Protein 4KRR (pdb70)

InterPro domains:
  IPR005817 Wnt [PF00110] (41-116)
  IPR005817 Wnt [PF00110] (145-308)
  IPR005817 Wnt [PR01349] (81-95)
  IPR005817 Wnt [PR01349] (100-113)
  IPR005817 Wnt [PR01349] (221-232)
  IPR005817 Wnt [PTHR12027] (24-308)
  IPR005817 Wnt [SM00097] (18-309)
  IPR043158 Wnt, C-terminal domain [G3DSA:3.30.2460.20] (243-309)

B-factor: mean 55.41, std 19.61, range [25.17, 142.29]

Solvent-accessible surface area: 10981 Å² total; per-residue (Å²): 135,58,44,46,146,81,5,33,42,102,0,50,148,70,0,35,76,8,0,64,116,27,3,100,214,95,194,14,77,0,54,56,81,45,2,83,99,33,41,84,158,63,73,86,100,33,1,18,65,10,18,3,0,1,44,4,0,5,12,0,0,7,0,20,18,1,2,99,15,13,14,100,57,102,13,66,88,30,28,81,190,125,23,41,19,73,8,60,113,4,22,85,60,20,96,172,97,63,46,64,43,38,2,3,20,10,15,10,56,125,0,1,7,18,5,0,86,128,1,74,92,135,106,48,55,22,129,48,150,74,30,61,110,84,120,29,106,124,67,83,63,33,36,20,10,38,75,4,106,38,0,4,94,44,0,31,89,17,29,78,91,13,69,87,29,177,85,38,42,24,121,122,136,33,133,58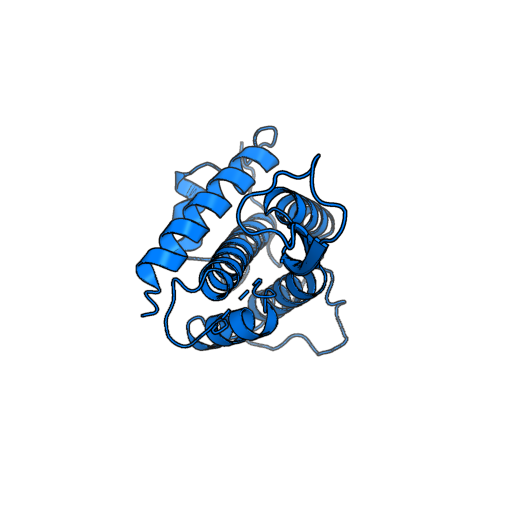,188,86,27,70,68,83,20,0,0,8,29,91,101,51,82,102,74,133

Organism: Drosophila melanogaster (NCBI:txid7227)

Secondary structure (DSSP, 8-state):
---HHHHHHHHHHHHHHHHHHHSTTSSS---HHHHHHHHHS---SS-BHHHHHHHHHHHHHHHHHHHHHHHTT-STTSS-------HHHHHHHHHHHS----HHHHHHHHHHHHHHHT-EEEEEEESSTT--TTT-S-EEEEEEEPPHHHHHHHHHHHHHTPEE-SS--SSSPPPTTTS-TT--EE-BPPP---

Sequence (194 aa):
PLSWEDITGKGLKQALDSCQQSFQWQRWNCPSQDFVQKNSKPEENSPNREDVYVAAISMAAIVHTLTKDCANGVIAGCGCTPCAHEPTKALEQYEKHFGSGSGAIGHNRRVVGALLQRSLEQECRCKQPGAVQGECQEEECVAVLKPFEAIAQDLLQMYDDAIQLEGASSNLKIMWQNIPLDSLVFMQDSPNYC

GO terms:
  GO:0005576 extracellular region (C, IDA)
  GO:0050830 defense response to Gram-positive bacterium (P, IGI)
  GO:0035567 non-canonical Wnt signaling pathway (P, IMP)
  GO:0050830 defense response to Gram-positive bacterium (P, IMP)
  GO:0045995 regulation of embryonic development (P, IMP)
  GO:0007370 ventral furrow formation (P, IMP)
  GO:0008354 germ cell migration (P, IMP)
  GO:0005109 frizzled binding (F, IPI)

Foldseek 3Di:
DDDLVVLLVQLLVVLQVLQLVLQVPPLPSSDVVVLVVCVVPNDLWFFALVSLLSVLSSLLSSLLSVQVCLCVVVDPPGHDVVTATDSVVSLVVVCVVDPCFAWLVNLSSLLSSVLQVVQKDKDWDAPDPDDDPVDHPDIDMHIHGDDSSVVSVLSSVLSVQAAEDEPTGRPHHDDPPPDDSNHRYGHDHDDDSD

Nearest PDB structures (foldseek):
  4krr-assembly1_A  TM=1.005E+00  e=4.995E-36  Drosophila melanogaster
  6ahy-assembly1_B  TM=7.885E-01  e=3.054E-09  Homo sapiens
  6ahy-assembly3_F  TM=7.338E-01  e=2.067E-09  Homo sapiens
  8tzr-assembly1_A  TM=6.911E-01  e=2.404E-08  Homo sapiens

Structure (mmCIF, N/CA/C/O backbone):
data_4KRR
#
_entry.id   4KRR
#
_cell.length_a   59.625
_cell.length_b   59.625
_cell.length_c   66.955
_cell.angle_alpha   90.000
_cell.angle_beta   90.000
_cell.angle_gamma   90.000
#
_symmetry.space_group_name_H-M   'P 41'
#
loop_
_entity.id
_entity.type
_entity.pdbx_description
1 polymer 'Wnt inhibitor of Dorsal protein'
2 non-polymer GLYCEROL
3 non-polymer 'SODIUM ION'
4 water water
#
loop_
_atom_site.group_PDB
_atom_site.id
_atom_site.type_symbol
_atom_site.label_atom_id
_atom_site.label_alt_id
_atom_site.label_comp_id
_atom_site.label_asym_id
_atom_site.label_entity_id
_atom_site.label_seq_id
_atom_site.pdbx_PDB_ins_code
_atom_site.Cartn_x
_atom_site.Cartn_y
_atom_site.Cartn_z
_atom_site.occupancy
_atom_site.B_iso_or_equiv
_atom_site.auth_seq_id
_atom_site.auth_comp_id
_atom_site.auth_asym_id
_atom_site.auth_atom_id
_atom_site.pdbx_PDB_model_num
ATOM 1 N N . PRO A 1 5 ? 28.182 -29.584 -3.399 1.00 86.87 33 PRO A N 1
ATOM 2 C CA . PRO A 1 5 ? 27.727 -29.378 -2.018 1.00 89.29 33 PRO A CA 1
ATOM 3 C C . PRO A 1 5 ? 26.654 -28.289 -1.932 1.00 93.93 33 PRO A C 1
ATOM 4 O O . PRO A 1 5 ? 26.831 -27.201 -2.483 1.00 104.99 33 PRO A O 1
ATOM 8 N N . LEU A 1 6 ? 25.548 -28.602 -1.262 1.00 81.17 34 LEU A N 1
ATOM 9 C CA . LEU A 1 6 ? 24.402 -27.706 -1.189 1.00 83.48 34 LEU A CA 1
ATOM 10 C C . LEU A 1 6 ? 24.715 -26.377 -0.505 1.00 86.68 34 LEU A C 1
ATOM 11 O O . LEU A 1 6 ? 25.170 -26.347 0.637 1.00 90.10 34 LEU A O 1
ATOM 16 N N . SER A 1 7 ? 24.462 -25.282 -1.217 1.00 77.82 35 SER A N 1
ATOM 17 C CA . SER A 1 7 ? 24.593 -23.941 -0.660 1.00 62.60 35 SER A CA 1
ATOM 18 C C . SER A 1 7 ? 23.244 -23.237 -0.696 1.00 71.90 35 SER A C 1
ATOM 19 O O . SER A 1 7 ? 22.736 -22.909 -1.768 1.00 81.29 35 SER A O 1
ATOM 22 N N . TRP A 1 8 ? 22.661 -23.007 0.476 1.00 62.84 36 TRP A N 1
ATOM 23 C CA . TRP A 1 8 ? 21.352 -22.370 0.552 1.00 59.79 36 TRP A CA 1
ATOM 24 C C . TRP A 1 8 ? 21.394 -20.908 0.121 1.00 63.63 36 TRP A C 1
ATOM 25 O O . TRP A 1 8 ? 20.377 -20.345 -0.281 1.00 74.97 36 TRP A O 1
ATOM 36 N N . GLU A 1 9 ? 22.573 -20.302 0.199 1.00 58.77 37 GLU A N 1
ATOM 37 C CA . GLU A 1 9 ? 22.752 -18.919 -0.228 1.00 69.72 37 GLU A CA 1
ATOM 38 C C . GLU A 1 9 ? 22.567 -18.780 -1.738 1.00 73.77 37 GLU A C 1
ATOM 39 O O . GLU A 1 9 ? 21.899 -17.861 -2.210 1.00 65.97 37 GLU A O 1
ATOM 45 N N . ASP A 1 10 ? 23.159 -19.702 -2.490 1.00 76.98 38 ASP A N 1
ATOM 46 C CA . ASP A 1 10 ? 23.070 -19.672 -3.945 1.00 80.12 38 ASP A CA 1
ATOM 47 C C . ASP A 1 10 ? 21.685 -20.088 -4.431 1.00 73.94 38 ASP A C 1
ATOM 48 O O . ASP A 1 10 ? 21.143 -19.498 -5.364 1.00 77.20 38 ASP A O 1
ATOM 53 N N . ILE A 1 11 ? 21.121 -21.109 -3.793 1.00 60.32 39 ILE A N 1
ATOM 54 C CA . ILE A 1 11 ? 19.799 -21.607 -4.156 1.00 59.99 39 ILE A CA 1
ATOM 55 C C . ILE A 1 11 ? 18.730 -20.537 -3.951 1.00 59.44 39 ILE A C 1
ATOM 56 O O . ILE A 1 11 ? 17.928 -20.266 -4.847 1.00 54.62 39 ILE A O 1
ATOM 61 N N . THR A 1 12 ? 18.734 -19.928 -2.769 1.00 51.91 40 THR A N 1
ATOM 62 C CA . THR A 1 12 ? 17.790 -18.865 -2.440 1.00 49.80 40 THR A CA 1
ATOM 63 C C . THR A 1 12 ? 17.969 -17.663 -3.361 1.00 50.95 40 THR A C 1
ATOM 64 O O . THR A 1 12 ? 16.994 -17.088 -3.842 1.00 46.42 40 THR A O 1
ATOM 68 N N . GLY A 1 13 ? 19.223 -17.293 -3.602 1.00 47.44 41 GLY A N 1
ATOM 69 C CA . GLY A 1 13 ? 19.542 -16.181 -4.480 1.00 55.11 41 GLY A CA 1
ATOM 70 C C . GLY A 1 13 ? 18.957 -16.333 -5.872 1.00 53.79 41 GLY A C 1
ATOM 71 O O . GLY A 1 13 ? 18.287 -15.430 -6.373 1.00 52.18 41 GLY A O 1
ATOM 72 N N . LYS A 1 14 ? 19.207 -17.485 -6.492 1.00 55.80 42 LYS A N 1
ATOM 73 C CA . LYS A 1 14 ? 18.693 -17.772 -7.828 1.00 59.98 42 LYS A CA 1
ATOM 74 C C . LYS A 1 14 ? 17.177 -17.906 -7.802 1.00 52.72 42 LYS A C 1
ATOM 75 O O . LYS A 1 14 ? 16.489 -17.448 -8.716 1.00 52.93 42 LYS A O 1
ATOM 81 N N . GLY A 1 15 ? 16.658 -18.533 -6.751 1.00 47.11 43 GLY A N 1
ATOM 82 C CA . GLY A 1 15 ? 15.223 -18.681 -6.594 1.00 50.11 43 GLY A CA 1
ATOM 83 C C . GLY A 1 15 ? 14.491 -17.353 -6.517 1.00 52.05 43 GLY A C 1
ATOM 84 O O . GLY A 1 15 ? 13.520 -17.133 -7.239 1.00 46.86 43 GLY A O 1
ATOM 85 N N . LEU A 1 16 ? 14.960 -16.465 -5.645 1.00 49.88 44 LEU A N 1
ATOM 86 C CA . LEU A 1 16 ? 14.321 -15.164 -5.460 1.00 45.04 44 LEU A CA 1
ATOM 87 C C . LEU A 1 16 ? 14.401 -14.285 -6.709 1.00 46.40 44 LEU A C 1
ATOM 88 O O . LEU A 1 16 ? 13.495 -13.496 -6.977 1.00 43.85 44 LEU A O 1
ATOM 93 N N . LYS A 1 17 ? 15.484 -14.417 -7.467 1.00 53.33 45 LYS A N 1
ATOM 94 C CA . LYS A 1 17 ? 15.615 -13.675 -8.717 1.00 59.10 45 LYS A CA 1
ATOM 95 C C . LYS A 1 17 ? 14.555 -14.138 -9.712 1.00 50.64 45 LYS A C 1
ATOM 96 O O . LYS A 1 17 ? 13.892 -13.322 -10.352 1.00 51.22 45 LYS A O 1
ATOM 102 N N . GLN A 1 18 ? 14.397 -15.453 -9.825 1.00 49.97 46 GLN A N 1
ATOM 103 C CA . GLN A 1 18 ? 13.388 -16.034 -10.701 1.00 50.11 46 GLN A CA 1
ATOM 104 C C . GLN A 1 18 ? 11.989 -15.659 -10.222 1.00 65.37 46 GLN A C 1
ATOM 105 O O . GLN A 1 18 ? 11.116 -15.318 -11.024 1.00 47.17 46 GLN A O 1
ATOM 111 N N . ALA A 1 19 ? 11.792 -15.716 -8.908 1.00 51.98 47 ALA A N 1
ATOM 112 C CA . ALA A 1 19 ? 10.503 -15.400 -8.306 1.00 40.74 47 ALA A CA 1
ATOM 113 C C . ALA A 1 19 ? 10.119 -13.947 -8.556 1.00 45.58 47 ALA A C 1
ATOM 114 O O . ALA A 1 19 ? 8.964 -13.647 -8.863 1.00 40.07 47 ALA A O 1
ATOM 116 N N . LEU A 1 20 ? 11.094 -13.051 -8.427 1.00 42.46 48 LEU A N 1
ATOM 117 C CA . LEU A 1 20 ? 10.872 -11.628 -8.671 1.00 50.48 48 LEU A CA 1
ATOM 118 C C . LEU A 1 20 ? 10.467 -11.350 -10.119 1.00 48.21 48 LEU A C 1
ATOM 119 O O . LEU A 1 20 ? 9.563 -10.554 -10.374 1.00 45.26 48 LEU A O 1
ATOM 124 N N . ASP A 1 21 ? 11.137 -12.002 -11.063 1.00 49.93 49 ASP A N 1
ATOM 125 C CA . ASP A 1 21 ? 10.828 -11.808 -12.477 1.00 51.90 49 ASP A CA 1
ATOM 126 C C . ASP A 1 21 ? 9.412 -12.264 -12.804 1.00 49.27 49 ASP A C 1
ATOM 127 O O . ASP A 1 21 ? 8.700 -11.605 -13.562 1.00 50.26 49 ASP A O 1
ATOM 132 N N . SER A 1 22 ? 9.007 -13.389 -12.222 1.00 47.01 50 SER A N 1
ATOM 133 C CA . SER A 1 22 ? 7.668 -13.919 -12.442 1.00 54.02 50 SER A CA 1
ATOM 134 C C . SER A 1 22 ? 6.623 -13.028 -11.781 1.00 48.46 50 SER A C 1
ATOM 135 O O . SER A 1 22 ? 5.541 -12.806 -12.328 1.00 45.66 50 SER A O 1
ATOM 138 N N . CYS A 1 23 ? 6.964 -12.517 -10.603 1.00 46.55 51 CYS A N 1
ATOM 139 C CA . CYS A 1 23 ? 6.082 -11.643 -9.842 1.00 45.19 51 CYS A CA 1
ATOM 140 C C . CYS A 1 23 ? 5.844 -10.321 -10.574 1.00 50.06 51 CYS A C 1
ATOM 141 O O . CYS A 1 23 ? 4.706 -9.869 -10.699 1.00 49.38 51 CYS A O 1
ATOM 144 N N . GLN A 1 24 ? 6.919 -9.709 -11.061 1.00 43.22 52 GLN A N 1
ATOM 145 C CA . GLN A 1 24 ? 6.818 -8.431 -11.760 1.00 45.46 52 GLN A CA 1
ATOM 146 C C . GLN A 1 24 ? 6.117 -8.579 -13.109 1.00 63.03 52 GLN A C 1
ATOM 147 O O . GLN A 1 24 ? 5.485 -7.644 -13.597 1.00 55.15 52 GLN A O 1
ATOM 153 N N . GLN A 1 25 ? 6.234 -9.758 -13.710 1.00 47.73 53 GLN A N 1
ATOM 154 C CA . GLN A 1 25 ? 5.594 -10.028 -14.991 1.00 50.01 53 GLN A CA 1
ATOM 155 C C . GLN A 1 25 ? 4.095 -10.279 -14.814 1.00 49.18 53 GLN A C 1
ATOM 156 O O . GLN A 1 25 ? 3.279 -9.807 -15.605 1.00 49.73 53 GLN A O 1
ATOM 162 N N . SER A 1 26 ? 3.735 -11.004 -13.759 1.00 53.04 54 SER A N 1
ATOM 163 C CA . SER A 1 26 ? 2.334 -11.329 -13.508 1.00 58.61 54 SER A CA 1
ATOM 164 C C . SER A 1 26 ? 1.534 -10.139 -12.980 1.00 59.90 54 SER A C 1
ATOM 165 O O . SER A 1 26 ? 0.308 -10.103 -13.102 1.00 50.86 54 SER A O 1
ATOM 168 N N . PHE A 1 27 ? 2.230 -9.168 -12.398 1.00 45.98 55 PHE A N 1
ATOM 169 C CA . PHE A 1 27 ? 1.561 -8.033 -11.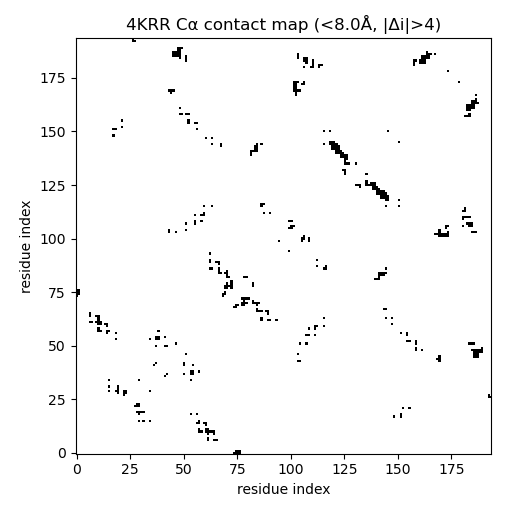770 1.00 47.46 55 PHE A CA 1
ATOM 170 C C . PHE A 1 27 ? 1.853 -6.703 -12.451 1.00 53.23 55 PHE A C 1
ATOM 171 O O . PHE A 1 27 ? 1.461 -5.652 -11.948 1.00 58.10 55 PHE A O 1
ATOM 179 N N . GLN A 1 28 ? 2.521 -6.752 -13.599 1.00 46.24 56 GLN A N 1
ATOM 180 C CA . GLN A 1 28 ? 2.949 -5.541 -14.299 1.00 54.54 56 GLN A CA 1
ATOM 181 C C . GLN A 1 28 ? 1.804 -4.577 -14.611 1.00 65.87 56 GLN A C 1
ATOM 182 O O . GLN A 1 28 ? 2.026 -3.379 -14.789 1.00 68.42 56 GLN A O 1
ATOM 188 N N . TRP A 1 29 ? 0.584 -5.101 -14.667 1.00 66.25 57 TRP A N 1
ATOM 189 C CA . TRP A 1 29 ? -0.582 -4.294 -15.009 1.00 80.63 57 TRP A CA 1
ATOM 190 C C . TRP A 1 29 ? -1.407 -3.889 -13.790 1.00 76.71 57 TRP A C 1
ATOM 191 O O . TRP A 1 29 ? -2.289 -3.036 -13.886 1.00 85.84 57 TRP A O 1
ATOM 202 N N . GLN A 1 30 ? -1.114 -4.501 -12.647 1.00 66.86 58 GLN A N 1
ATOM 203 C CA . GLN A 1 30 ? -1.905 -4.290 -11.437 1.00 68.92 58 GLN A CA 1
ATOM 204 C C . GLN A 1 30 ? -1.449 -3.067 -10.640 1.00 68.06 58 GLN A C 1
ATOM 205 O O . GLN A 1 30 ? -0.386 -2.505 -10.901 1.00 57.37 58 GLN A O 1
ATOM 211 N N . ARG A 1 31 ? -2.267 -2.662 -9.670 1.00 70.23 59 ARG A N 1
ATOM 212 C CA . ARG A 1 31 ? -1.964 -1.505 -8.827 1.00 72.33 59 ARG A CA 1
ATOM 213 C C . ARG A 1 31 ? -0.746 -1.780 -7.954 1.00 61.99 59 ARG A C 1
ATOM 214 O O . ARG A 1 31 ? 0.143 -0.936 -7.815 1.00 64.82 59 ARG A O 1
ATOM 222 N N . TRP A 1 32 ? -0.718 -2.963 -7.355 1.00 52.67 60 TRP A N 1
ATOM 223 C CA . TRP A 1 32 ? 0.501 -3.463 -6.752 1.00 53.56 60 TRP A CA 1
ATOM 224 C C . TRP A 1 32 ? 1.242 -4.220 -7.842 1.00 42.14 60 TRP A C 1
ATOM 225 O O . TRP A 1 32 ? 0.971 -5.395 -8.090 1.00 48.56 60 TRP A O 1
ATOM 236 N N . ASN A 1 33 ? 2.161 -3.532 -8.512 1.00 45.50 61 ASN A N 1
ATOM 237 C CA . ASN A 1 33 ? 2.875 -4.117 -9.639 1.00 46.28 61 ASN A CA 1
ATOM 238 C C . ASN A 1 33 ? 4.140 -4.857 -9.222 1.00 49.37 61 ASN A C 1
ATOM 239 O O . ASN A 1 33 ? 5.106 -4.925 -9.982 1.00 49.86 61 ASN A O 1
ATOM 244 N N . CYS A 1 34 ? 4.118 -5.412 -8.013 1.00 45.02 62 CYS A N 1
ATOM 245 C CA . CYS A 1 34 ? 5.263 -6.125 -7.452 1.00 40.02 62 CYS A CA 1
ATOM 246 C C . CYS A 1 34 ? 6.563 -5.320 -7.543 1.00 43.25 62 CYS A C 1
ATOM 247 O O . CYS A 1 34 ? 7.516 -5.755 -8.190 1.00 48.63 62 CYS A O 1
ATOM 250 N N . PRO A 1 35 ? 6.604 -4.134 -6.908 1.00 48.06 63 PRO A N 1
ATOM 251 C CA . PRO A 1 35 ? 7.848 -3.358 -6.957 1.00 43.45 63 PRO A CA 1
ATOM 252 C C . PRO A 1 35 ? 8.977 -4.108 -6.259 1.00 41.72 63 PRO A C 1
ATOM 253 O O . PRO A 1 35 ? 8.752 -4.706 -5.207 1.00 45.77 63 PRO A O 1
ATOM 257 N N . SER A 1 36 ? 10.168 -4.078 -6.850 1.00 46.16 64 SER A N 1
ATOM 258 C CA . SER A 1 36 ? 11.307 -4.844 -6.348 1.00 53.47 64 SER A CA 1
ATOM 259 C C . SER A 1 36 ? 11.613 -4.568 -4.876 1.00 52.59 64 SER A C 1
ATOM 260 O O . SER A 1 36 ? 11.966 -5.481 -4.130 1.00 53.68 64 SER A O 1
ATOM 263 N N . GLN A 1 37 ? 11.466 -3.313 -4.465 1.00 54.44 65 GLN A N 1
ATOM 264 C CA . GLN A 1 37 ? 11.733 -2.923 -3.085 1.00 51.40 65 GLN A CA 1
ATOM 265 C C . GLN A 1 37 ? 10.816 -3.662 -2.119 1.00 51.09 65 GLN A C 1
ATOM 266 O O . GLN A 1 37 ? 11.271 -4.219 -1.119 1.00 46.26 65 GLN A O 1
ATOM 268 N N . ASP A 1 38 ? 9.525 -3.677 -2.431 1.00 43.08 66 ASP A N 1
ATOM 269 C CA . ASP A 1 38 ? 8.543 -4.329 -1.574 1.00 45.23 66 ASP A CA 1
ATOM 270 C C . ASP A 1 38 ? 8.659 -5.849 -1.623 1.00 45.07 66 ASP A C 1
ATOM 271 O O . ASP A 1 38 ? 8.440 -6.526 -0.620 1.00 37.06 66 ASP A O 1
ATOM 276 N N . PHE A 1 39 ? 8.994 -6.383 -2.794 1.00 41.49 67 PHE A N 1
ATOM 277 C CA . PHE A 1 39 ? 9.133 -7.825 -2.962 1.00 32.83 67 PHE A CA 1
ATOM 278 C C . PHE A 1 39 ? 10.266 -8.359 -2.095 1.00 30.63 67 PHE A C 1
ATOM 279 O O . PHE A 1 39 ? 10.111 -9.362 -1.402 1.00 36.40 67 PHE A O 1
ATOM 287 N N . VAL A 1 40 ? 11.407 -7.680 -2.146 1.00 32.86 68 VAL A N 1
ATOM 288 C CA . VAL A 1 40 ? 12.574 -8.072 -1.365 1.00 42.22 68 VAL A CA 1
ATOM 289 C C . VAL A 1 40 ? 12.313 -7.935 0.134 1.00 37.99 68 VAL A C 1
ATOM 290 O O . VAL A 1 40 ? 12.675 -8.812 0.916 1.00 44.14 68 VAL A O 1
ATOM 294 N N . GLN A 1 41 ? 11.676 -6.836 0.525 1.00 37.63 69 GLN A N 1
ATOM 295 C CA . GLN A 1 41 ? 11.390 -6.574 1.933 1.00 39.31 69 GLN A CA 1
ATOM 296 C C . GLN A 1 41 ? 10.395 -7.584 2.504 1.00 36.98 69 GLN A C 1
ATOM 297 O O . GLN A 1 41 ? 10.505 -7.989 3.661 1.00 42.69 69 GLN A O 1
ATOM 303 N N . LYS A 1 42 ? 9.432 -7.994 1.683 1.00 33.43 70 LYS A N 1
ATOM 304 C CA . LYS A 1 42 ? 8.488 -9.039 2.069 1.00 30.11 70 LYS A CA 1
ATOM 305 C C . LYS A 1 42 ? 9.197 -10.373 2.289 1.00 45.03 70 LYS A C 1
ATOM 306 O O . LYS A 1 42 ? 8.753 -11.192 3.088 1.00 42.96 70 LYS A O 1
ATOM 312 N N . ASN A 1 43 ? 10.295 -10.594 1.575 1.00 43.19 71 ASN A N 1
ATOM 313 C CA . ASN A 1 43 ? 11.057 -11.828 1.735 1.00 43.06 71 ASN A CA 1
ATOM 314 C C . ASN A 1 43 ? 12.070 -11.757 2.874 1.00 36.51 71 ASN A C 1
ATOM 315 O O . ASN A 1 43 ? 12.413 -12.777 3.473 1.00 43.18 71 ASN A O 1
ATOM 320 N N . SER A 1 44 ? 12.541 -10.549 3.171 1.00 35.73 72 SER A N 1
ATOM 321 C CA . SER A 1 44 ? 13.510 -10.344 4.242 1.00 37.89 72 SER A CA 1
ATOM 322 C C . SER A 1 44 ? 12.836 -10.276 5.612 1.00 47.27 72 SER A C 1
ATOM 323 O O . SER A 1 44 ? 13.454 -10.583 6.630 1.00 49.85 72 SER A O 1
ATOM 326 N N . LYS A 1 45 ? 11.572 -9.863 5.630 1.00 32.97 73 LYS A N 1
ATOM 327 C CA . LYS A 1 45 ? 10.786 -9.818 6.860 1.00 33.35 73 LYS A CA 1
ATOM 328 C C . LYS A 1 45 ? 9.319 -10.097 6.548 1.00 34.99 73 LYS A C 1
ATOM 329 O O . LYS A 1 45 ? 8.497 -9.181 6.527 1.00 37.76 73 LYS A O 1
ATOM 335 N N . PRO A 1 46 ? 8.985 -11.371 6.295 1.00 35.02 74 PRO A N 1
ATOM 336 C CA . PRO A 1 46 ? 7.621 -11.734 5.896 1.00 33.14 74 PRO A CA 1
ATOM 337 C C . PRO A 1 46 ? 6.611 -11.546 7.018 1.00 40.12 74 PRO A C 1
ATOM 338 O O . PRO A 1 46 ? 6.930 -11.768 8.185 1.00 36.83 74 PRO A O 1
ATOM 342 N N . GLU A 1 47 ? 5.406 -11.121 6.658 1.00 41.40 75 GLU A N 1
ATOM 343 C CA . GLU A 1 47 ? 4.315 -11.020 7.615 1.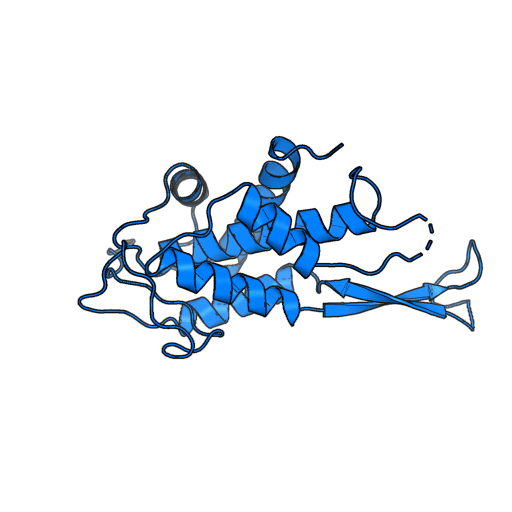00 44.69 75 GLU A CA 1
ATOM 344 C C . GLU A 1 47 ? 3.786 -12.419 7.895 1.00 55.76 75 GLU A C 1
ATOM 345 O O . GLU A 1 47 ? 3.311 -13.101 6.987 1.00 62.90 75 GLU A O 1
ATOM 351 N N . GLU A 1 48 ? 3.874 -12.849 9.149 1.00 58.19 76 GLU A N 1
ATOM 352 C CA . GLU A 1 48 ? 3.513 -14.218 9.496 1.00 64.07 76 GLU A CA 1
ATOM 353 C C . GLU A 1 48 ? 2.377 -14.298 10.511 1.00 55.95 76 GLU A C 1
ATOM 354 O O . GLU A 1 48 ? 1.853 -15.379 10.782 1.00 64.55 76 GLU A O 1
ATOM 360 N N . ASN A 1 49 ? 1.993 -13.155 11.065 1.00 45.12 77 ASN A N 1
ATOM 361 C CA . ASN A 1 49 ? 0.894 -13.121 12.023 1.00 54.93 77 ASN A CA 1
ATOM 362 C C . ASN A 1 49 ? -0.457 -12.970 11.332 1.00 58.91 77 ASN A C 1
ATOM 363 O O . ASN A 1 49 ? -1.381 -13.742 11.580 1.00 66.69 77 ASN A O 1
ATOM 368 N N . SER A 1 50 ? -0.565 -11.978 10.457 1.00 47.63 78 SER A N 1
ATOM 369 C CA . SER A 1 50 ? -1.806 -11.752 9.729 1.00 46.64 78 SER A CA 1
ATOM 370 C C . SER A 1 50 ? -1.522 -11.299 8.302 1.00 42.25 78 SER A C 1
ATOM 371 O O . SER A 1 50 ? -1.694 -10.127 7.974 1.00 38.54 78 SER A O 1
ATOM 374 N N . PRO A 1 51 ? -1.090 -12.234 7.443 1.00 38.88 79 PRO A N 1
ATOM 375 C CA . PRO A 1 51 ? -0.697 -11.887 6.075 1.00 28.15 79 PRO A CA 1
ATOM 376 C C . PRO A 1 51 ? -1.887 -11.516 5.202 1.00 31.36 79 PRO A C 1
ATOM 377 O O . PRO A 1 51 ? -2.960 -12.113 5.327 1.00 34.26 79 PRO A O 1
ATOM 381 N N . ASN A 1 52 ? -1.698 -10.525 4.336 1.00 37.91 80 ASN A N 1
ATOM 382 C CA . ASN A 1 52 ? -2.694 -10.210 3.323 1.00 41.25 80 ASN A CA 1
ATOM 383 C C . ASN A 1 52 ? -2.448 -11.032 2.060 1.00 32.69 80 ASN A C 1
ATOM 384 O O . ASN A 1 52 ? -1.478 -11.790 1.989 1.00 28.41 80 ASN A O 1
ATOM 389 N N . ARG A 1 53 ? -3.321 -10.872 1.070 1.00 31.33 81 ARG A N 1
ATOM 390 C CA . ARG A 1 53 ? -3.266 -11.679 -0.146 1.00 32.52 81 ARG A CA 1
ATOM 391 C C . ARG A 1 53 ? -1.933 -11.543 -0.885 1.00 28.97 81 ARG A C 1
ATOM 392 O O . ARG A 1 53 ? -1.428 -12.512 -1.452 1.00 34.92 81 ARG A O 1
ATOM 400 N N . GLU A 1 54 ? -1.357 -10.347 -0.869 1.00 26.23 82 GLU A N 1
ATOM 401 C CA . GLU A 1 54 ? -0.076 -10.127 -1.533 1.00 29.09 82 GLU A CA 1
ATOM 402 C C . GLU A 1 54 ? 1.088 -10.761 -0.773 1.00 35.39 82 GLU A C 1
ATOM 403 O O . GLU A 1 54 ? 2.040 -11.241 -1.390 1.00 34.29 82 GLU A O 1
ATOM 409 N N . ASP A 1 55 ? 1.013 -10.756 0.558 1.00 39.12 83 ASP A N 1
ATOM 410 C CA . ASP A 1 55 ? 2.009 -11.434 1.390 1.00 32.16 83 ASP A CA 1
ATOM 411 C C . ASP A 1 55 ? 2.032 -12.914 1.039 1.00 35.03 83 ASP A C 1
ATOM 412 O O . ASP A 1 55 ? 3.093 -13.527 0.910 1.00 37.89 83 ASP A O 1
ATOM 417 N N . VAL A 1 56 ? 0.838 -13.476 0.892 1.00 31.35 84 VAL A N 1
ATOM 418 C CA . VAL A 1 56 ? 0.662 -14.880 0.555 1.00 26.91 84 VAL A CA 1
ATOM 419 C C . VAL A 1 56 ? 1.258 -15.226 -0.810 1.00 32.45 84 VAL A C 1
ATOM 420 O O . VAL A 1 56 ? 1.947 -16.236 -0.950 1.00 35.96 84 VAL A O 1
ATOM 424 N N . TYR A 1 57 ? 1.005 -14.389 -1.811 1.00 37.23 85 TYR A N 1
ATOM 425 C CA . TYR A 1 57 ? 1.546 -14.643 -3.143 1.00 33.90 85 TYR A CA 1
ATOM 426 C C . TYR A 1 57 ? 3.072 -14.621 -3.151 1.00 39.29 85 TYR A C 1
ATOM 427 O O . TYR A 1 57 ? 3.708 -15.522 -3.695 1.00 38.71 85 TYR A O 1
ATOM 436 N N . VAL A 1 58 ? 3.647 -13.579 -2.558 1.00 32.36 86 VAL A N 1
ATOM 437 C CA . VAL A 1 58 ? 5.095 -13.398 -2.554 1.00 30.33 86 VAL A CA 1
ATOM 438 C C . VAL A 1 58 ? 5.814 -14.575 -1.903 1.00 40.29 86 VAL A C 1
ATOM 439 O O . VAL A 1 58 ? 6.796 -15.087 -2.442 1.00 33.04 86 VAL A O 1
ATOM 443 N N . ALA A 1 59 ? 5.309 -15.009 -0.753 1.00 29.74 87 ALA A N 1
ATOM 444 C CA . ALA A 1 59 ? 5.873 -16.160 -0.060 1.00 29.03 87 ALA A CA 1
ATOM 445 C C . ALA A 1 59 ? 5.702 -17.434 -0.886 1.00 28.37 87 ALA A C 1
ATOM 446 O O . ALA A 1 59 ? 6.602 -18.274 -0.937 1.00 32.79 87 ALA A O 1
ATOM 448 N N . ALA A 1 60 ? 4.543 -17.569 -1.526 1.00 28.66 88 ALA A N 1
ATOM 449 C CA . ALA A 1 60 ? 4.248 -18.733 -2.360 1.00 35.28 88 ALA A CA 1
ATOM 450 C C . ALA A 1 60 ? 5.152 -18.808 -3.586 1.00 36.79 88 ALA A C 1
ATOM 451 O O . ALA A 1 60 ? 5.753 -19.850 -3.855 1.00 36.58 88 ALA A O 1
ATOM 453 N N . ILE A 1 61 ? 5.248 -17.708 -4.329 1.00 35.09 89 ILE A N 1
ATOM 454 C CA . ILE A 1 61 ? 6.059 -17.689 -5.544 1.00 31.08 89 ILE A CA 1
ATOM 455 C C . ILE A 1 61 ? 7.548 -17.826 -5.215 1.00 34.26 89 ILE A C 1
ATOM 456 O O . ILE A 1 61 ? 8.315 -18.390 -5.996 1.00 39.47 89 ILE A O 1
ATOM 461 N N . SER A 1 62 ? 7.949 -17.331 -4.047 1.00 36.53 90 SER A N 1
ATOM 462 C CA . SER A 1 62 ? 9.343 -17.413 -3.625 1.00 34.51 90 SER A CA 1
ATOM 463 C C . SER A 1 62 ? 9.710 -18.837 -3.220 1.00 38.72 90 SER A C 1
ATOM 464 O O . SER A 1 62 ? 10.743 -19.359 -3.637 1.00 40.38 90 SER A O 1
ATOM 467 N N . MET A 1 63 ? 8.859 -19.458 -2.407 1.00 38.11 91 MET A N 1
ATOM 468 C CA . MET A 1 63 ? 9.039 -20.855 -2.032 1.00 36.75 91 MET A CA 1
ATOM 469 C C . MET A 1 63 ? 9.064 -21.760 -3.257 1.00 36.66 91 MET A C 1
ATOM 470 O O . MET A 1 63 ? 9.911 -22.645 -3.367 1.00 36.19 91 MET A O 1
ATOM 475 N N . ALA A 1 64 ? 8.127 -21.532 -4.172 1.00 31.00 92 ALA A N 1
ATOM 476 C CA . ALA A 1 64 ? 8.016 -22.345 -5.378 1.00 35.86 92 ALA A CA 1
ATOM 477 C C . ALA A 1 64 ? 9.265 -22.241 -6.248 1.00 32.05 92 ALA A C 1
ATOM 478 O O . ALA A 1 64 ? 9.727 -23.236 -6.806 1.00 35.67 92 ALA A O 1
ATOM 480 N N . ALA A 1 65 ? 9.809 -21.033 -6.355 1.00 37.43 93 ALA A N 1
ATOM 481 C CA . ALA A 1 65 ? 10.984 -20.798 -7.187 1.00 36.69 93 ALA A CA 1
ATOM 482 C C . ALA A 1 65 ? 12.231 -21.426 -6.581 1.00 38.61 93 ALA A C 1
ATOM 483 O O . ALA A 1 65 ? 13.104 -21.910 -7.299 1.00 42.61 93 ALA A O 1
ATOM 485 N N . ILE A 1 66 ? 12.310 -21.413 -5.256 1.00 42.35 94 ILE A N 1
ATOM 486 C CA . ILE A 1 66 ? 13.441 -22.002 -4.554 1.00 38.15 94 ILE A CA 1
ATOM 487 C C . ILE A 1 66 ? 13.426 -23.522 -4.692 1.00 39.70 94 ILE A C 1
ATOM 488 O O . ILE A 1 66 ? 14.460 -24.140 -4.952 1.00 43.63 94 ILE A O 1
ATOM 493 N N . VAL A 1 67 ? 12.247 -24.116 -4.527 1.00 38.15 95 VAL A N 1
ATOM 494 C CA . VAL A 1 67 ? 12.089 -25.563 -4.653 1.00 35.37 95 VAL A CA 1
ATOM 495 C C . VAL A 1 67 ? 12.294 -26.020 -6.099 1.00 36.67 95 VAL A C 1
ATOM 496 O O . VAL A 1 67 ? 12.916 -27.053 -6.353 1.00 40.06 95 VAL A O 1
ATOM 500 N N . HIS A 1 68 ? 11.777 -25.237 -7.042 1.00 35.90 96 HIS A N 1
ATOM 501 C CA . HIS A 1 68 ? 11.963 -25.516 -8.462 1.00 31.77 96 HIS A CA 1
ATOM 502 C C . HIS A 1 68 ? 13.447 -25.490 -8.812 1.00 41.98 96 HIS A C 1
ATOM 503 O O . HIS A 1 68 ? 13.936 -26.338 -9.559 1.00 48.27 96 HIS A O 1
ATOM 510 N N . THR A 1 69 ? 14.159 -24.512 -8.261 1.00 47.66 97 THR A N 1
ATOM 511 C CA . THR A 1 69 ? 15.592 -24.382 -8.494 1.00 50.52 97 THR A CA 1
ATOM 512 C C . THR A 1 69 ? 16.341 -25.562 -7.884 1.00 56.69 97 THR A C 1
ATOM 513 O O . THR A 1 69 ? 17.220 -26.146 -8.519 1.00 50.54 97 THR A O 1
ATOM 517 N N . LEU A 1 70 ? 15.977 -25.912 -6.653 1.00 50.90 98 LEU A N 1
ATOM 518 C CA . LEU A 1 70 ? 16.621 -27.005 -5.933 1.00 52.08 98 LEU A CA 1
ATOM 519 C C . LEU A 1 70 ? 16.363 -28.352 -6.601 1.00 48.07 98 LEU A C 1
ATOM 520 O O . LEU A 1 70 ? 17.268 -29.177 -6.726 1.00 49.33 98 LEU A O 1
ATOM 525 N N . THR A 1 71 ? 15.123 -28.569 -7.026 1.00 41.33 99 THR A N 1
ATOM 526 C CA . THR A 1 71 ? 14.753 -29.798 -7.717 1.00 43.24 99 THR A CA 1
ATOM 527 C C . THR A 1 71 ? 15.527 -29.945 -9.025 1.00 54.89 99 THR A C 1
ATOM 528 O O . THR A 1 71 ? 16.074 -31.011 -9.323 1.00 44.81 99 THR A O 1
ATOM 532 N N . LYS A 1 72 ? 15.572 -28.864 -9.797 1.00 50.89 100 LYS A N 1
ATOM 533 C CA . LYS A 1 72 ? 16.221 -28.877 -11.104 1.00 60.59 100 LYS A CA 1
ATOM 534 C C . LYS A 1 72 ? 17.729 -29.063 -10.985 1.00 55.46 100 LYS A C 1
ATOM 535 O O . LYS A 1 72 ? 18.319 -29.877 -11.695 1.00 59.89 100 LYS A O 1
ATOM 541 N N . ASP A 1 73 ? 18.348 -28.310 -10.082 1.00 57.24 101 ASP A N 1
ATOM 542 C CA . ASP A 1 73 ? 19.794 -28.377 -9.893 1.00 57.58 101 ASP A CA 1
ATOM 543 C C . ASP A 1 73 ? 20.250 -29.735 -9.368 1.00 62.17 101 ASP A C 1
ATOM 544 O O . ASP A 1 73 ? 21.336 -30.204 -9.711 1.00 69.71 101 ASP A O 1
ATOM 549 N N . CYS A 1 74 ? 19.422 -30.363 -8.539 1.00 62.76 102 CYS A N 1
ATOM 550 C CA . CYS A 1 74 ? 19.719 -31.700 -8.035 1.00 60.06 102 CYS A CA 1
ATOM 551 C C . CYS A 1 74 ? 19.746 -32.705 -9.177 1.00 65.41 102 CYS A C 1
ATOM 552 O O . CYS A 1 74 ? 20.651 -33.534 -9.267 1.00 66.75 102 CYS A O 1
ATOM 555 N N . ALA A 1 75 ? 18.747 -32.620 -10.049 1.00 62.80 103 ALA A N 1
ATOM 556 C CA . ALA A 1 75 ? 18.656 -33.510 -11.199 1.00 58.14 103 ALA A CA 1
ATOM 557 C C . ALA A 1 75 ? 19.811 -33.276 -12.167 1.00 57.21 103 ALA A C 1
ATOM 558 O O . ALA A 1 75 ? 20.295 -34.209 -12.805 1.00 62.45 103 ALA A O 1
ATOM 560 N N . ASN A 1 76 ? 20.255 -32.026 -12.265 1.00 60.96 104 ASN A N 1
ATOM 561 C CA . ASN A 1 76 ? 21.380 -31.681 -13.126 1.00 65.95 104 ASN A CA 1
ATOM 562 C C . ASN A 1 76 ? 22.718 -32.102 -12.523 1.00 74.99 104 ASN A C 1
ATOM 563 O O . ASN A 1 76 ? 23.764 -31.961 -13.154 1.00 81.16 104 ASN A O 1
ATOM 568 N N . GLY A 1 77 ? 22.674 -32.614 -11.297 1.00 77.88 105 GLY A N 1
ATOM 569 C CA . GLY A 1 77 ? 23.851 -33.159 -10.645 1.00 88.63 105 GLY A CA 1
ATOM 570 C C . GLY A 1 77 ? 24.872 -32.127 -10.204 1.00 92.17 105 GLY A C 1
ATOM 571 O O . GLY A 1 77 ? 26.052 -32.444 -10.047 1.00 97.49 105 GLY A O 1
ATOM 572 N N . VAL A 1 78 ? 24.425 -30.892 -9.997 1.00 82.12 106 VAL A N 1
ATOM 573 C CA . VAL A 1 78 ? 25.327 -29.820 -9.588 1.00 85.17 106 VAL A CA 1
ATOM 574 C C . VAL A 1 78 ? 25.372 -29.698 -8.063 1.00 88.01 106 VAL A C 1
ATOM 575 O O . VAL A 1 78 ? 26.212 -28.990 -7.506 1.00 96.94 106 VAL A O 1
ATOM 579 N N . ILE A 1 79 ? 24.468 -30.407 -7.393 1.00 83.93 107 ILE A N 1
ATOM 580 C CA . ILE A 1 79 ? 24.404 -30.389 -5.937 1.00 73.16 107 ILE A CA 1
ATOM 581 C C . ILE A 1 79 ? 24.686 -31.772 -5.358 1.00 82.81 107 ILE A C 1
ATOM 582 O O . ILE A 1 79 ? 24.038 -32.752 -5.725 1.00 82.01 107 ILE A O 1
ATOM 587 N N . ALA A 1 80 ? 25.657 -31.844 -4.453 1.00 87.47 108 ALA A N 1
ATOM 588 C CA . ALA A 1 80 ? 26.015 -33.106 -3.816 1.00 92.70 108 ALA A CA 1
ATOM 589 C C . ALA A 1 80 ? 24.964 -33.523 -2.790 1.00 90.79 108 ALA A C 1
ATOM 590 O O . ALA A 1 80 ? 24.382 -32.680 -2.106 1.00 83.99 108 ALA A O 1
ATOM 592 N N . GLY A 1 81 ? 24.724 -34.827 -2.692 1.00 91.77 109 GLY A N 1
ATOM 593 C CA . GLY A 1 81 ? 23.758 -35.357 -1.748 1.00 91.43 109 GLY A CA 1
ATOM 594 C C . GLY A 1 81 ? 22.427 -35.708 -2.386 1.00 83.47 109 GLY A C 1
ATOM 595 O O . GLY A 1 81 ? 21.666 -36.513 -1.849 1.00 78.40 109 GLY A O 1
ATOM 596 N N . CYS A 1 82 ? 22.144 -35.102 -3.534 1.00 78.47 110 CYS A N 1
ATOM 597 C CA . CYS A 1 82 ? 20.891 -35.349 -4.241 1.00 76.22 110 CYS A CA 1
ATOM 598 C C . CYS A 1 82 ? 21.128 -35.532 -5.735 1.00 78.11 110 CYS A C 1
ATOM 599 O O . CYS A 1 82 ? 22.175 -35.148 -6.258 1.00 78.02 110 CYS A O 1
ATOM 602 N N . GLY A 1 83 ? 20.152 -36.122 -6.418 1.00 80.85 111 GLY A N 1
ATOM 603 C CA . GLY A 1 83 ? 20.256 -36.351 -7.847 1.00 75.96 111 GLY A CA 1
ATOM 604 C C . GLY A 1 83 ? 20.505 -37.805 -8.202 1.00 83.67 111 GLY A C 1
ATOM 605 O O . GLY A 1 83 ? 20.194 -38.704 -7.421 1.00 87.39 111 GLY A O 1
ATOM 606 N N . CYS A 1 84 ? 21.070 -38.033 -9.383 1.00 83.01 112 CYS A N 1
ATOM 607 C CA . CYS A 1 84 ? 21.313 -39.387 -9.870 1.00 96.15 112 CYS A CA 1
ATOM 608 C C . CYS A 1 84 ? 22.803 -39.697 -9.953 1.00 105.66 112 CYS A C 1
ATOM 609 O O . CYS A 1 84 ? 23.599 -39.198 -9.159 1.00 111.08 112 CYS A O 1
ATOM 612 N N . THR A 1 85 ? 23.169 -40.531 -10.921 1.00 106.99 113 THR A N 1
ATOM 613 C CA . THR A 1 85 ? 24.567 -40.872 -11.159 1.00 106.63 113 THR A CA 1
ATOM 614 C C . THR A 1 85 ? 24.902 -40.797 -12.644 1.00 109.73 113 THR A C 1
ATOM 615 O O . THR A 1 85 ? 25.957 -40.294 -13.026 1.00 112.09 113 THR A O 1
ATOM 619 N N . PRO A 1 92 ? 20.253 -39.048 -18.067 1.00 77.23 120 PRO A N 1
ATOM 620 C CA . PRO A 1 92 ? 18.901 -38.516 -17.870 1.00 76.97 120 PRO A CA 1
ATOM 621 C C . PRO A 1 92 ? 18.407 -38.751 -16.447 1.00 68.48 120 PRO A C 1
ATOM 622 O O . PRO A 1 92 ? 18.167 -39.897 -16.067 1.00 70.81 120 PRO A O 1
ATOM 626 N N . CYS A 1 93 ? 18.258 -37.678 -15.675 1.00 66.67 121 CYS A N 1
ATOM 627 C CA . CYS A 1 93 ? 17.843 -37.792 -14.279 1.00 65.48 121 CYS A CA 1
ATOM 628 C C . CYS A 1 93 ? 16.478 -37.155 -14.030 1.00 63.05 121 CYS A C 1
ATOM 629 O O . CYS A 1 93 ? 16.283 -35.965 -14.275 1.00 60.27 121 CYS A O 1
ATOM 632 N N . ALA A 1 94 ? 15.539 -37.954 -13.532 1.00 58.58 122 ALA A N 1
ATOM 633 C CA . ALA A 1 94 ? 14.184 -37.479 -13.278 1.00 53.70 122 ALA A CA 1
ATOM 634 C C . ALA A 1 94 ? 14.131 -36.530 -12.087 1.00 63.79 122 ALA A C 1
ATOM 635 O O . ALA A 1 94 ? 14.819 -36.732 -11.085 1.00 57.77 122 ALA A O 1
ATOM 637 N N . HIS A 1 95 ? 13.309 -35.494 -12.202 1.00 52.49 123 HIS A N 1
ATOM 638 C CA . HIS A 1 95 ? 13.157 -34.530 -11.123 1.00 54.92 123 HIS A CA 1
ATOM 639 C C . HIS A 1 95 ? 12.465 -35.162 -9.924 1.00 56.42 123 HIS A C 1
ATOM 640 O O . HIS A 1 95 ? 11.592 -36.017 -10.078 1.00 51.03 123 HIS A O 1
ATOM 647 N N . GLU A 1 96 ? 12.872 -34.740 -8.730 1.00 55.81 124 GLU A N 1
ATOM 648 C CA . GLU A 1 96 ? 12.304 -35.249 -7.488 1.00 48.07 124 GLU A CA 1
ATOM 649 C C . GLU A 1 96 ? 11.880 -34.092 -6.587 1.00 50.06 124 GLU A C 1
ATOM 650 O O . GLU A 1 96 ? 12.570 -33.771 -5.618 1.00 52.58 124 GLU A O 1
ATOM 656 N N . PRO A 1 97 ? 10.737 -33.462 -6.907 1.00 54.23 125 PRO A N 1
ATOM 657 C CA . PRO A 1 97 ? 10.258 -32.291 -6.164 1.00 44.93 125 PRO A CA 1
ATOM 658 C C . PRO A 1 97 ? 9.938 -32.602 -4.704 1.00 47.79 125 PRO A C 1
ATOM 659 O O . PRO A 1 97 ? 10.113 -31.739 -3.846 1.00 38.98 125 PRO A O 1
ATOM 663 N N . THR A 1 98 ? 9.482 -33.818 -4.427 1.00 42.33 126 THR A N 1
ATOM 664 C CA . THR A 1 98 ? 9.159 -34.211 -3.060 1.00 46.04 126 THR A CA 1
ATOM 665 C C . THR A 1 98 ? 10.406 -34.220 -2.174 1.00 53.14 126 THR A C 1
ATOM 666 O O . THR A 1 98 ? 10.364 -33.769 -1.028 1.00 53.14 126 THR A O 1
ATOM 670 N N . LYS A 1 99 ? 11.512 -34.725 -2.714 1.00 45.38 127 LYS A N 1
ATOM 671 C CA . LYS A 1 99 ? 12.787 -34.708 -2.005 1.00 47.91 127 LYS A CA 1
ATOM 672 C C . LYS A 1 99 ? 13.198 -33.273 -1.688 1.00 56.64 127 LYS A C 1
ATOM 673 O O . LYS A 1 99 ? 13.660 -32.977 -0.584 1.00 49.28 127 LYS A O 1
ATOM 679 N N . ALA A 1 100 ? 13.018 -32.388 -2.665 1.00 40.12 128 ALA A N 1
ATOM 680 C CA . ALA A 1 100 ? 13.375 -30.982 -2.516 1.00 50.14 128 ALA A CA 1
ATOM 681 C C . ALA A 1 100 ? 12.476 -30.283 -1.503 1.00 50.48 128 ALA A C 1
ATOM 682 O O . ALA A 1 100 ? 12.936 -29.445 -0.728 1.00 49.67 128 ALA A O 1
ATOM 684 N N . LEU A 1 101 ? 11.193 -30.631 -1.515 1.00 43.49 129 LEU A N 1
ATOM 685 C CA . LEU A 1 101 ? 10.240 -30.086 -0.552 1.00 42.64 129 LEU A CA 1
ATOM 686 C C . LEU A 1 101 ? 10.597 -30.455 0.890 1.00 48.28 129 LEU A C 1
ATOM 687 O O . LEU A 1 101 ? 10.264 -29.730 1.827 1.00 49.37 129 LEU A O 1
ATOM 692 N N . GLU A 1 102 ? 11.272 -31.587 1.063 1.00 49.38 130 GLU A N 1
ATOM 693 C CA . GLU A 1 102 ? 11.665 -32.039 2.393 1.00 50.96 130 GLU A CA 1
ATOM 694 C C . GLU A 1 102 ? 12.892 -31.276 2.895 1.00 58.83 130 GLU A C 1
ATOM 695 O O . GLU A 1 102 ? 12.963 -30.898 4.068 1.00 59.47 130 GLU A O 1
ATOM 701 N N . GLN A 1 103 ? 13.857 -31.047 2.008 1.00 50.41 131 GLN A N 1
ATOM 702 C CA . GLN A 1 103 ? 15.019 -30.232 2.350 1.00 54.54 131 GLN A CA 1
ATOM 703 C C . GLN A 1 103 ? 14.602 -28.788 2.621 1.00 49.88 131 GLN A C 1
ATOM 704 O O . GLN A 1 103 ? 15.228 -28.087 3.418 1.00 50.37 131 GLN A O 1
ATOM 710 N N . TYR A 1 104 ? 13.537 -28.352 1.956 1.00 46.02 132 TYR A N 1
ATOM 711 C CA . TYR A 1 104 ? 13.002 -27.016 2.175 1.00 45.44 132 TYR A CA 1
ATOM 712 C C . TYR A 1 104 ? 12.377 -26.916 3.561 1.00 45.68 132 TYR A C 1
ATOM 713 O O . TYR A 1 104 ? 12.610 -25.949 4.285 1.00 52.34 132 TYR A O 1
ATOM 722 N N . GLU A 1 105 ? 11.580 -27.918 3.924 1.00 42.08 133 GLU A N 1
ATOM 723 C CA . GLU A 1 105 ? 10.891 -27.923 5.211 1.00 47.31 133 GLU A CA 1
ATOM 724 C C . GLU A 1 105 ? 11.877 -28.143 6.355 1.00 50.77 133 GLU A C 1
ATOM 725 O O . GLU A 1 105 ? 11.574 -27.860 7.512 1.00 66.09 133 GLU A O 1
ATOM 731 N N . LYS A 1 106 ? 13.058 -28.652 6.025 1.00 56.56 134 LYS A N 1
ATOM 732 C CA . LYS A 1 106 ? 14.113 -28.825 7.012 1.00 45.80 134 LYS A CA 1
ATOM 733 C C . LYS A 1 106 ? 14.800 -27.494 7.276 1.00 58.39 134 LYS A C 1
ATOM 734 O O . LYS A 1 106 ? 14.928 -27.067 8.423 1.00 62.15 134 LYS A O 1
ATOM 740 N N . HIS A 1 107 ? 15.246 -26.846 6.203 1.00 54.22 135 HIS A N 1
ATOM 741 C CA . HIS A 1 107 ? 15.956 -25.578 6.309 1.00 53.71 135 HIS A CA 1
ATOM 742 C C . HIS A 1 107 ? 15.027 -24.506 6.855 1.00 57.51 135 HIS A C 1
ATOM 743 O O . HIS A 1 107 ? 15.194 -24.038 7.981 1.00 69.95 135 HIS A O 1
ATOM 750 N N . PHE A 1 108 ? 14.045 -24.121 6.050 1.00 58.69 136 PHE A N 1
ATOM 751 C CA . PHE A 1 108 ? 13.017 -23.197 6.501 1.00 55.70 136 PHE A CA 1
ATOM 752 C C . PHE A 1 108 ? 12.027 -23.976 7.350 1.00 48.46 136 PHE A C 1
ATOM 753 O O . PHE A 1 108 ? 11.993 -25.202 7.296 1.00 65.58 136 PHE A O 1
ATOM 761 N N . GLY A 1 109 ? 11.226 -23.272 8.139 1.00 53.45 137 GLY A N 1
ATOM 762 C CA . GLY A 1 109 ? 10.328 -23.930 9.069 1.00 69.97 137 GLY A CA 1
ATOM 763 C C . GLY A 1 109 ? 9.179 -24.650 8.393 1.00 71.53 137 GLY A C 1
ATOM 764 O O . GLY A 1 109 ? 9.007 -24.572 7.178 1.00 64.51 137 GLY A O 1
ATOM 765 N N . SER A 1 110 ? 8.387 -25.358 9.188 1.00 77.25 138 SER A N 1
ATOM 766 C CA . SER A 1 110 ? 7.184 -25.999 8.681 1.00 62.93 138 SER A CA 1
ATOM 767 C C . SER A 1 110 ? 6.032 -24.998 8.681 1.00 59.11 138 SER A C 1
ATOM 768 O O . SER A 1 110 ? 5.135 -25.065 7.843 1.00 53.50 138 SER A O 1
ATOM 771 N N . GLY A 1 111 ? 6.069 -24.064 9.626 1.00 57.80 139 GLY A N 1
ATOM 772 C CA . GLY A 1 111 ? 5.071 -23.013 9.700 1.00 47.25 139 GLY A CA 1
AT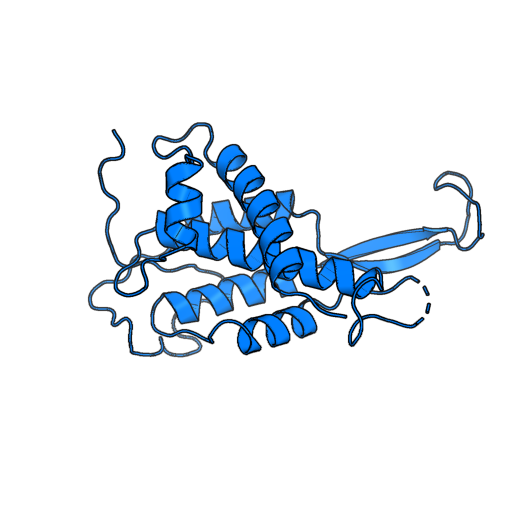OM 773 C C . GLY A 1 111 ? 3.796 -23.435 10.404 1.00 47.70 139 GLY A C 1
ATOM 774 O O . GLY A 1 111 ? 3.592 -24.611 10.705 1.00 44.13 139 GLY A O 1
ATOM 775 N N . SER A 1 112 ? 2.935 -22.461 10.672 1.00 40.85 140 SER A N 1
ATOM 776 C CA . SER A 1 112 ? 1.645 -22.720 11.294 1.00 41.56 140 SER A CA 1
ATOM 777 C C . SER A 1 112 ? 0.651 -21.678 10.798 1.00 44.87 140 SER A C 1
ATOM 778 O O . SER A 1 112 ? 1.018 -20.780 10.039 1.00 39.03 140 SER A O 1
ATOM 781 N N . GLY A 1 113 ? -0.603 -21.798 11.219 1.00 39.31 141 GLY A N 1
ATOM 782 C CA . GLY A 1 113 ? -1.637 -20.881 10.775 1.00 38.39 141 GLY A CA 1
ATOM 783 C C . GLY A 1 113 ? -1.774 -20.862 9.262 1.00 36.03 141 GLY A C 1
ATOM 784 O O . GLY A 1 113 ? -1.742 -21.908 8.613 1.00 37.40 141 GLY A O 1
ATOM 785 N N . ALA A 1 114 ? -1.915 -19.666 8.702 1.00 37.66 142 ALA A N 1
ATOM 786 C CA . ALA A 1 114 ? -2.064 -19.500 7.261 1.00 39.90 142 ALA A CA 1
ATOM 787 C C . ALA A 1 114 ? -0.774 -19.863 6.535 1.00 36.74 142 ALA A C 1
ATOM 788 O O . ALA A 1 114 ? -0.802 -20.472 5.466 1.00 42.64 142 ALA A O 1
ATOM 790 N N . ILE A 1 115 ? 0.353 -19.481 7.129 1.00 43.82 143 ILE A N 1
ATOM 791 C CA . ILE A 1 115 ? 1.668 -19.766 6.566 1.00 42.12 143 ILE A CA 1
ATOM 792 C C . ILE A 1 115 ? 1.884 -21.262 6.355 1.00 39.53 143 ILE A C 1
ATOM 793 O O . ILE A 1 115 ? 2.275 -21.691 5.270 1.00 42.43 143 ILE A O 1
ATOM 798 N N . GLY A 1 116 ? 1.621 -22.048 7.394 1.00 39.14 144 GLY A N 1
ATOM 799 C CA . GLY A 1 116 ? 1.793 -23.487 7.327 1.00 36.42 144 GLY A CA 1
ATOM 800 C C . GLY A 1 116 ? 0.934 -24.126 6.253 1.00 41.44 144 GLY A C 1
ATOM 801 O O . GLY A 1 116 ? 1.396 -24.988 5.505 1.00 37.47 144 GLY A O 1
ATOM 802 N N . HIS A 1 117 ? -0.321 -23.696 6.172 1.00 36.29 145 HIS A N 1
ATOM 803 C CA . HIS A 1 117 ? -1.247 -24.243 5.191 1.00 42.43 145 HIS A CA 1
ATOM 804 C C . HIS A 1 117 ? -0.794 -23.928 3.774 1.00 31.22 145 HIS A C 1
ATOM 805 O O . HIS A 1 117 ? -0.847 -24.785 2.892 1.00 34.17 145 HIS A O 1
ATOM 812 N N . ASN A 1 118 ? -0.349 -22.694 3.563 1.00 27.71 146 ASN A N 1
ATOM 813 C CA . ASN A 1 118 ? 0.047 -22.247 2.233 1.00 37.47 146 ASN A CA 1
ATOM 814 C C . ASN A 1 118 ? 1.297 -22.953 1.725 1.00 39.88 146 ASN A C 1
ATOM 815 O O . ASN A 1 118 ? 1.436 -23.194 0.530 1.00 32.80 146 ASN A O 1
ATOM 820 N N . ARG A 1 119 ? 2.207 -23.289 2.633 1.00 35.01 147 ARG A N 1
ATOM 821 C CA . ARG A 1 119 ? 3.393 -24.036 2.239 1.00 46.33 147 ARG A CA 1
ATOM 822 C C . ARG A 1 119 ? 3.007 -25.436 1.770 1.00 42.92 147 ARG A C 1
ATOM 823 O O . ARG A 1 119 ? 3.594 -25.968 0.827 1.00 38.46 147 ARG A O 1
ATOM 831 N N . ARG A 1 120 ? 2.006 -26.022 2.423 1.00 36.98 148 ARG A N 1
ATOM 832 C CA . ARG A 1 120 ? 1.453 -27.298 1.979 1.00 35.81 148 ARG A CA 1
ATOM 833 C C . ARG A 1 120 ? 0.787 -27.163 0.610 1.00 38.47 148 ARG A C 1
ATOM 834 O O . ARG A 1 120 ? 0.880 -28.064 -0.222 1.00 35.69 148 ARG A O 1
ATOM 842 N N . VAL A 1 121 ? 0.118 -26.035 0.384 1.00 38.90 149 VAL A N 1
ATOM 843 C CA . VAL A 1 121 ? -0.540 -25.779 -0.895 1.00 38.96 149 VAL A CA 1
ATOM 844 C C . VAL A 1 121 ? 0.486 -25.705 -2.022 1.00 28.69 149 VAL A C 1
ATOM 845 O O . VAL A 1 121 ? 0.324 -26.335 -3.064 1.00 33.81 149 VAL A O 1
ATOM 849 N N . VAL A 1 122 ? 1.541 -24.928 -1.798 1.00 28.20 150 VAL A N 1
ATOM 850 C CA . VAL A 1 122 ? 2.630 -24.808 -2.758 1.00 42.68 150 VAL A CA 1
ATOM 851 C C . VAL A 1 122 ? 3.319 -26.155 -2.974 1.00 39.51 150 VAL A C 1
ATOM 852 O O . VAL A 1 122 ? 3.689 -26.503 -4.096 1.00 39.32 150 VAL A O 1
ATOM 856 N N . GLY A 1 123 ? 3.480 -26.912 -1.894 1.00 41.06 151 GLY A N 1
ATOM 857 C CA . GLY A 1 123 ? 4.089 -28.226 -1.967 1.00 34.38 151 GLY A CA 1
ATOM 858 C C . GLY A 1 123 ? 3.322 -29.172 -2.873 1.00 41.71 151 GLY A C 1
ATOM 859 O O . GLY A 1 123 ? 3.906 -29.833 -3.730 1.00 34.79 151 GLY A O 1
ATOM 860 N N . ALA A 1 124 ? 2.007 -29.225 -2.682 1.00 41.56 152 ALA A N 1
ATOM 861 C CA . ALA A 1 124 ? 1.137 -30.090 -3.473 1.00 44.82 152 ALA A CA 1
ATOM 862 C C . ALA A 1 124 ? 1.116 -29.687 -4.946 1.00 42.47 152 ALA A C 1
ATOM 863 O O . ALA A 1 124 ? 1.038 -30.539 -5.830 1.00 41.30 152 ALA A O 1
ATOM 865 N N . LEU A 1 125 ? 1.181 -28.384 -5.199 1.00 39.50 153 LEU A N 1
ATOM 866 C CA . LEU A 1 125 ? 1.185 -27.865 -6.560 1.00 39.10 153 LEU A CA 1
ATOM 867 C C . LEU A 1 125 ? 2.415 -28.340 -7.320 1.00 35.49 153 LEU A C 1
ATOM 868 O O . LEU A 1 125 ? 2.312 -28.829 -8.442 1.00 41.18 153 LEU A O 1
ATOM 873 N N . LEU A 1 126 ? 3.578 -28.193 -6.696 1.00 30.36 154 LEU A N 1
ATOM 874 C CA . LEU A 1 126 ? 4.837 -28.616 -7.299 1.00 39.15 154 LEU A CA 1
ATOM 875 C C . LEU A 1 126 ? 4.875 -30.120 -7.538 1.00 44.81 154 LEU A C 1
ATOM 876 O O . LEU A 1 126 ? 5.562 -30.593 -8.442 1.00 47.67 154 LEU A O 1
ATOM 881 N N . GLN A 1 127 ? 4.135 -30.868 -6.726 1.00 41.20 155 GLN A N 1
ATOM 882 C CA . GLN A 1 127 ? 4.068 -32.315 -6.881 1.00 34.98 155 GLN A CA 1
ATOM 883 C C . GLN A 1 127 ? 3.216 -32.705 -8.082 1.00 41.77 155 GLN A C 1
ATOM 884 O O . GLN A 1 127 ? 3.434 -33.750 -8.692 1.00 57.67 155 GLN A O 1
ATOM 890 N N . ARG A 1 128 ? 2.247 -31.863 -8.424 1.00 43.53 156 ARG A N 1
ATOM 891 C CA . ARG A 1 128 ? 1.411 -32.117 -9.591 1.00 50.02 156 ARG A CA 1
ATOM 892 C C . ARG A 1 128 ? 1.808 -31.221 -10.763 1.00 44.27 156 ARG A C 1
ATOM 893 O O . ARG A 1 128 ? 1.041 -31.045 -11.710 1.00 40.92 156 ARG A O 1
ATOM 901 N N . SER A 1 129 ? 3.013 -30.663 -10.694 1.00 34.87 157 SER A N 1
ATOM 902 C CA . SER A 1 129 ? 3.528 -29.808 -11.760 1.00 42.66 157 SER A CA 1
ATOM 903 C C . SER A 1 129 ? 4.598 -30.525 -12.577 1.00 46.88 157 SER A C 1
ATOM 904 O O . SER A 1 129 ? 5.474 -29.892 -13.169 1.00 42.44 157 SER A O 1
ATOM 907 N N . LEU A 1 130 ? 4.526 -31.850 -12.605 1.00 43.65 158 LEU A N 1
ATOM 908 C CA . LEU A 1 130 ? 5.492 -32.642 -13.353 1.00 38.67 158 LEU A CA 1
ATOM 909 C C . LEU A 1 130 ? 5.071 -32.846 -14.803 1.00 35.67 158 LEU A C 1
ATOM 910 O O . LEU A 1 130 ? 3.926 -33.193 -15.089 1.00 42.25 158 LEU A O 1
ATOM 915 N N . GLU A 1 131 ? 6.012 -32.618 -15.711 1.00 42.59 159 GLU A N 1
ATOM 916 C CA . GLU A 1 131 ? 5.857 -33.013 -17.102 1.00 43.31 159 GLU A CA 1
ATOM 917 C C . GLU A 1 131 ? 6.955 -34.016 -17.414 1.00 47.32 159 GLU A C 1
ATOM 918 O O . GLU A 1 131 ? 7.608 -34.523 -16.504 1.00 52.53 159 GLU A O 1
ATOM 924 N N . GLN A 1 132 ? 7.160 -34.313 -18.691 1.00 46.28 160 GLN A N 1
ATOM 925 C CA . GLN A 1 132 ? 8.275 -35.171 -19.073 1.00 43.90 160 GLN A CA 1
ATOM 926 C C . GLN A 1 132 ? 9.062 -34.598 -20.243 1.00 52.11 160 GLN A C 1
ATOM 927 O O . GLN A 1 132 ? 8.506 -33.931 -21.120 1.00 48.85 160 GLN A O 1
ATOM 933 N N . GLU A 1 133 ? 10.364 -34.861 -20.239 1.00 47.64 161 GLU A N 1
ATOM 934 C CA . GLU A 1 133 ? 11.250 -34.390 -21.293 1.00 49.31 161 GLU A CA 1
ATOM 935 C C . GLU A 1 133 ? 11.980 -35.561 -21.934 1.00 49.13 161 GLU A C 1
ATOM 936 O O . GLU A 1 133 ? 12.473 -36.453 -21.244 1.00 47.73 161 GLU A O 1
ATOM 942 N N . CYS A 1 134 ? 12.051 -35.551 -23.259 1.00 42.08 162 CYS A N 1
ATOM 943 C CA . CYS A 1 134 ? 12.671 -36.645 -23.991 1.00 55.52 162 CYS A CA 1
ATOM 944 C C . CYS A 1 134 ? 13.905 -36.182 -24.759 1.00 50.35 162 CYS A C 1
ATOM 945 O O . CYS A 1 134 ? 13.909 -35.108 -25.362 1.00 56.10 162 CYS A O 1
ATOM 948 N N . ARG A 1 135 ? 14.953 -37.001 -24.724 1.00 48.45 163 ARG A N 1
ATOM 949 C CA . ARG A 1 135 ? 16.189 -36.716 -25.444 1.00 53.76 163 ARG A CA 1
ATOM 950 C C . ARG A 1 135 ? 16.601 -37.924 -26.277 1.00 57.00 163 ARG A C 1
ATOM 951 O O . ARG A 1 135 ? 16.271 -39.059 -25.936 1.00 58.73 163 ARG A O 1
ATOM 953 N N . CYS A 1 136 ? 17.321 -37.677 -27.367 1.00 51.00 164 CYS A N 1
ATOM 954 C CA . CYS A 1 136 ? 17.758 -38.748 -28.260 1.00 64.61 164 CYS A CA 1
ATOM 955 C C . CYS A 1 136 ? 18.690 -39.736 -27.563 1.00 70.37 164 CYS A C 1
ATOM 956 O O . CYS A 1 136 ? 19.506 -39.350 -26.725 1.00 62.46 164 CYS A O 1
ATOM 959 N N . LYS A 1 137 ? 18.557 -41.012 -27.913 1.00 72.83 165 LYS A N 1
ATOM 960 C CA . LYS A 1 137 ? 19.422 -42.057 -27.374 1.00 86.44 165 LYS A CA 1
ATOM 961 C C . LYS A 1 137 ? 20.853 -41.895 -27.879 1.00 95.54 165 LYS A C 1
ATOM 962 O O . LYS A 1 137 ? 21.810 -42.125 -27.139 1.00 104.28 165 LYS A O 1
ATOM 968 N N . GLN A 1 138 ? 20.990 -41.501 -29.142 1.00 92.38 166 GLN A N 1
ATOM 969 C CA . GLN A 1 138 ? 22.301 -41.246 -29.732 1.00 98.22 166 GLN A CA 1
ATOM 970 C C . GLN A 1 138 ? 22.994 -40.101 -28.997 1.00 107.00 166 GLN A C 1
ATOM 971 O O . GLN A 1 138 ? 22.343 -39.137 -28.595 1.00 112.92 166 GLN A O 1
ATOM 973 N N . PRO A 1 139 ? 24.321 -40.207 -28.816 1.00 110.65 167 PRO A N 1
ATOM 974 C CA . PRO A 1 139 ? 25.081 -39.238 -28.016 1.00 113.51 167 PRO A CA 1
ATOM 975 C C . PRO A 1 139 ? 25.048 -37.817 -28.579 1.00 116.31 167 PRO A C 1
ATOM 976 O O . PRO A 1 139 ? 25.007 -36.860 -27.806 1.00 111.18 167 PRO A O 1
ATOM 980 N N . GLY A 1 140 ? 25.065 -37.685 -29.901 1.00 121.56 168 GLY A N 1
ATOM 981 C CA . GLY A 1 140 ? 25.086 -36.377 -30.529 1.00 120.58 168 GLY A CA 1
ATOM 982 C C . GLY A 1 140 ? 24.043 -36.207 -31.616 1.00 117.08 168 GLY A C 1
ATOM 983 O O . GLY A 1 140 ? 24.367 -35.852 -32.749 1.00 119.85 168 GLY A O 1
ATOM 984 N N . ALA A 1 141 ? 22.784 -36.456 -31.269 1.00 109.28 169 ALA A N 1
ATOM 985 C CA . ALA A 1 141 ? 21.691 -36.322 -32.224 1.00 101.42 169 ALA A CA 1
ATOM 986 C C . ALA A 1 141 ? 20.708 -35.237 -31.800 1.00 97.71 169 ALA A C 1
ATOM 987 O O . ALA A 1 141 ? 20.445 -35.054 -30.611 1.00 98.00 169 ALA A O 1
ATOM 989 N N . VAL A 1 142 ? 20.172 -34.518 -32.781 1.00 101.12 170 VAL A N 1
ATOM 990 C CA . VAL A 1 142 ? 19.161 -33.499 -32.525 1.00 98.94 170 VAL A CA 1
ATOM 991 C C . VAL A 1 142 ? 17.769 -34.112 -32.617 1.00 95.63 170 VAL A C 1
ATOM 992 O O . VAL A 1 142 ? 17.617 -35.256 -33.040 1.00 93.37 170 VAL A O 1
ATOM 994 N N . GLN A 1 143 ? 16.759 -33.343 -32.223 1.00 90.64 171 GLN A N 1
ATOM 995 C CA . GLN A 1 143 ? 15.385 -33.837 -32.165 1.00 82.59 171 GLN A CA 1
ATOM 996 C C . GLN A 1 143 ? 14.825 -34.311 -33.505 1.00 77.83 171 GLN A C 1
ATOM 997 O O . GLN A 1 143 ? 13.998 -35.223 -33.549 1.00 70.73 171 GLN A O 1
ATOM 1003 N N . GLY A 1 144 ? 15.274 -33.697 -34.595 1.00 79.96 172 GLY A N 1
ATOM 1004 C CA . GLY A 1 144 ? 14.806 -34.078 -35.916 1.00 75.21 172 GLY A CA 1
ATOM 1005 C C . GLY A 1 144 ? 15.527 -35.288 -36.484 1.00 84.57 172 GLY A C 1
ATOM 1006 O O . GLY A 1 144 ? 15.255 -35.712 -37.609 1.00 95.16 172 GLY A O 1
ATOM 1007 N N . GLU A 1 145 ? 16.441 -35.853 -35.702 1.00 88.07 173 GLU A N 1
ATOM 1008 C CA . GLU A 1 145 ? 17.270 -36.960 -36.169 1.00 104.04 173 GLU A CA 1
ATOM 1009 C C . GLU A 1 145 ? 16.836 -38.315 -35.616 1.00 103.11 173 GLU A C 1
ATOM 1010 O O . GLU A 1 145 ? 16.318 -39.159 -36.347 1.00 108.59 173 GLU A O 1
ATOM 1016 N N . CYS A 1 146 ? 17.057 -38.509 -34.319 1.00 96.71 174 CYS A N 1
ATOM 1017 C CA . CYS A 1 146 ? 16.881 -39.806 -33.669 1.00 84.73 174 CYS A CA 1
ATOM 1018 C C . CYS A 1 146 ? 15.496 -40.421 -33.859 1.00 78.04 174 CYS A C 1
ATOM 1019 O O . CYS A 1 146 ? 14.499 -39.713 -33.999 1.00 73.95 174 CYS A O 1
ATOM 1022 N N . GLN A 1 147 ? 15.452 -41.750 -33.862 1.00 63.10 175 GLN A N 1
ATOM 1023 C CA . GLN A 1 147 ? 14.200 -42.486 -33.980 1.00 70.60 175 GLN A CA 1
ATOM 1024 C C . GLN A 1 147 ? 13.848 -43.142 -32.649 1.00 64.19 175 GLN A C 1
ATOM 1025 O O . GLN A 1 147 ? 12.804 -43.779 -32.515 1.00 66.59 175 GLN A O 1
ATOM 1027 N N . GLU A 1 148 ? 14.733 -42.981 -31.670 1.00 61.18 176 GLU A N 1
ATOM 1028 C CA . GLU A 1 148 ? 14.512 -43.516 -30.331 1.00 57.96 176 GLU A CA 1
ATOM 1029 C C . GLU A 1 148 ? 14.923 -42.494 -29.280 1.00 57.15 176 GLU A C 1
ATOM 1030 O O . GLU A 1 148 ? 16.018 -41.934 -29.340 1.00 59.17 176 GLU A O 1
ATOM 1036 N N . GLU A 1 149 ? 14.043 -42.247 -28.315 1.00 53.02 177 GLU A N 1
ATOM 1037 C CA . GLU A 1 149 ? 14.331 -41.269 -27.275 1.00 57.92 177 GLU A CA 1
ATOM 1038 C C . GLU A 1 149 ? 14.079 -41.819 -25.875 1.00 57.76 177 GLU A C 1
ATOM 1039 O O . GLU A 1 149 ? 13.275 -42.734 -25.689 1.00 57.81 177 GLU A O 1
ATOM 1045 N N . GLU A 1 150 ? 14.783 -41.259 -24.896 1.00 55.30 178 GLU A N 1
ATOM 1046 C CA . GLU A 1 150 ? 14.616 -41.656 -23.505 1.00 59.90 178 GLU A CA 1
ATOM 1047 C C . GLU A 1 150 ? 14.031 -40.493 -22.710 1.00 52.99 178 GLU A C 1
ATOM 1048 O O . GLU A 1 150 ? 14.553 -39.379 -22.745 1.00 53.94 178 GLU A O 1
ATOM 1054 N N . CYS A 1 151 ? 12.942 -40.758 -21.999 1.00 44.90 179 CYS A N 1
ATOM 1055 C CA . CYS A 1 151 ? 12.198 -39.703 -21.326 1.00 41.79 179 CYS A CA 1
ATOM 1056 C C . CYS A 1 151 ? 12.300 -39.812 -19.807 1.00 56.47 179 CYS A C 1
ATOM 1057 O O . CYS A 1 151 ? 12.338 -40.912 -19.256 1.00 52.65 179 CYS A O 1
ATOM 1060 N N . VAL A 1 152 ? 12.352 -38.663 -19.140 1.00 48.13 180 VAL A N 1
ATOM 1061 C CA . VAL A 1 152 ? 12.326 -38.607 -17.681 1.00 50.31 180 VAL A CA 1
ATOM 1062 C C . VAL A 1 152 ? 11.359 -37.524 -17.215 1.00 53.07 180 VAL A C 1
ATOM 1063 O O . VAL A 1 152 ? 11.038 -36.601 -17.966 1.00 40.05 180 VAL A O 1
ATOM 1067 N N . ALA A 1 153 ? 10.897 -37.640 -15.974 1.00 45.36 181 ALA A N 1
ATOM 1068 C CA . ALA A 1 153 ? 9.977 -36.663 -15.406 1.00 46.23 181 ALA A CA 1
ATOM 1069 C C . ALA A 1 153 ? 10.716 -35.391 -15.007 1.00 41.38 181 ALA A C 1
ATOM 1070 O O . ALA A 1 153 ? 11.737 -35.447 -14.329 1.00 44.11 181 ALA A O 1
ATOM 1072 N N . VAL A 1 154 ? 10.199 -34.246 -15.441 1.00 40.01 182 VAL A N 1
ATOM 1073 C CA . VAL A 1 154 ? 10.776 -32.957 -15.073 1.00 39.34 182 VAL A CA 1
ATOM 1074 C C . VAL A 1 154 ? 9.677 -31.971 -14.696 1.00 43.54 182 VAL A C 1
ATOM 1075 O O . VAL A 1 154 ? 8.534 -32.108 -15.133 1.00 39.83 182 VAL A O 1
ATOM 1079 N N . LEU A 1 155 ? 10.025 -30.984 -13.876 1.00 45.35 183 LEU A N 1
ATOM 1080 C CA . LEU A 1 155 ? 9.084 -29.933 -13.509 1.00 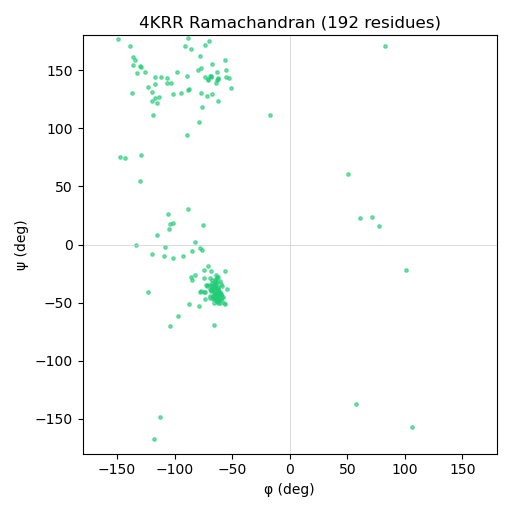47.44 183 LEU A CA 1
ATOM 1081 C C . LEU A 1 155 ? 8.799 -29.039 -14.709 1.00 41.92 183 LEU A C 1
ATOM 1082 O O . LEU A 1 155 ? 9.689 -28.786 -15.522 1.00 39.62 183 LEU A O 1
ATOM 1087 N N . LYS A 1 156 ? 7.559 -28.562 -14.812 1.00 39.74 184 LYS A N 1
ATOM 1088 C CA . LYS A 1 156 ? 7.178 -27.613 -15.855 1.00 44.94 184 LYS A CA 1
ATOM 1089 C C . LYS A 1 156 ? 8.079 -26.389 -15.796 1.00 47.06 184 LYS A C 1
ATOM 1090 O O . LYS A 1 156 ? 8.691 -26.120 -14.761 1.00 46.74 184 LYS A O 1
ATOM 1096 N N . PRO A 1 157 ? 8.170 -25.643 -16.910 1.00 41.52 185 PRO A N 1
ATOM 1097 C CA . PRO A 1 157 ? 8.832 -24.336 -16.854 1.00 49.73 185 PRO A CA 1
ATOM 1098 C C . PRO A 1 157 ? 8.182 -23.474 -15.777 1.00 40.53 185 PRO A C 1
ATOM 1099 O O . PRO A 1 157 ? 6.970 -23.560 -15.570 1.00 39.83 185 PRO A O 1
ATOM 1103 N N . PHE A 1 158 ? 8.979 -22.670 -15.085 1.00 46.28 186 PHE A N 1
ATOM 1104 C CA . PHE A 1 158 ? 8.478 -21.966 -13.912 1.00 53.44 186 PHE A CA 1
ATOM 1105 C C . PHE A 1 158 ? 7.371 -20.964 -14.236 1.00 45.62 186 PHE A C 1
ATOM 1106 O O . PHE A 1 158 ? 6.526 -20.672 -13.389 1.00 40.53 186 PHE A O 1
ATOM 1114 N N . GLU A 1 159 ? 7.373 -20.454 -15.464 1.00 38.48 187 GLU A N 1
ATOM 1115 C CA . GLU A 1 159 ? 6.353 -19.507 -15.902 1.00 39.66 187 GLU A CA 1
ATOM 1116 C C . GLU A 1 159 ? 4.952 -20.116 -15.819 1.00 40.76 187 GLU A C 1
ATOM 1117 O O . GLU A 1 159 ? 3.981 -19.418 -15.526 1.00 48.82 187 GLU A O 1
ATOM 1123 N N . ALA A 1 160 ? 4.854 -21.418 -16.075 1.00 40.02 188 ALA A N 1
ATOM 1124 C CA . ALA A 1 160 ? 3.570 -22.114 -16.014 1.00 43.64 188 ALA A CA 1
ATOM 1125 C C . ALA A 1 160 ? 3.123 -22.319 -14.570 1.00 41.77 188 ALA A C 1
ATOM 1126 O O . ALA A 1 160 ? 1.946 -22.159 -14.243 1.00 39.76 188 ALA A O 1
ATOM 1128 N N . ILE A 1 161 ? 4.071 -22.678 -13.710 1.00 38.82 189 ILE A N 1
ATOM 1129 C CA . ILE A 1 161 ? 3.813 -22.795 -12.278 1.00 36.68 189 ILE A CA 1
ATOM 1130 C C . ILE A 1 161 ? 3.415 -21.435 -11.701 1.00 32.84 189 ILE A C 1
ATOM 1131 O O . ILE A 1 161 ? 2.520 -21.342 -10.859 1.00 34.22 189 ILE A O 1
ATOM 1136 N N . ALA A 1 162 ? 4.074 -20.381 -12.181 1.00 35.42 190 ALA A N 1
ATOM 1137 C CA . ALA A 1 162 ? 3.783 -19.016 -11.750 1.00 38.25 190 ALA A CA 1
ATOM 1138 C C . ALA A 1 162 ? 2.352 -18.606 -12.093 1.00 44.79 190 ALA A C 1
ATOM 1139 O O . ALA A 1 162 ? 1.697 -17.904 -11.321 1.00 32.22 190 ALA A O 1
ATOM 1141 N N . GLN A 1 163 ? 1.871 -19.045 -13.252 1.00 33.00 191 GLN A N 1
ATOM 1142 C CA . GLN A 1 163 ? 0.499 -18.759 -13.659 1.00 36.64 191 GLN A CA 1
ATOM 1143 C C . GLN A 1 163 ? -0.499 -19.471 -12.750 1.00 39.17 191 GLN A C 1
ATOM 1144 O O . GLN A 1 163 ? -1.545 -18.915 -12.410 1.00 45.73 191 GLN A O 1
ATOM 1150 N N . ASP A 1 164 ? -0.171 -20.698 -12.356 1.00 46.23 192 ASP A N 1
ATOM 1151 C CA . ASP A 1 164 ? -1.010 -21.449 -11.426 1.00 39.27 192 ASP A CA 1
ATOM 1152 C C . ASP A 1 164 ? -1.114 -20.725 -10.089 1.00 33.02 192 ASP A C 1
ATOM 1153 O O . ASP A 1 164 ? -2.192 -20.634 -9.504 1.00 33.91 192 ASP A O 1
ATOM 1158 N N . LEU A 1 165 ? 0.013 -20.208 -9.612 1.00 33.00 193 LEU A N 1
ATOM 1159 C CA . LEU A 1 165 ? 0.034 -19.494 -8.339 1.00 37.91 193 LEU A CA 1
ATOM 1160 C C . LEU A 1 165 ? -0.728 -18.175 -8.431 1.00 38.27 193 LEU A C 1
ATOM 1161 O O . LEU A 1 165 ? -1.375 -17.757 -7.470 1.00 35.98 193 LEU A O 1
ATOM 1166 N N . LEU A 1 166 ? -0.652 -17.526 -9.591 1.00 40.36 194 LEU A N 1
ATOM 1167 C CA . LEU A 1 166 ? -1.421 -16.310 -9.838 1.00 36.97 194 LEU A CA 1
ATOM 1168 C C . LEU A 1 166 ? -2.914 -16.613 -9.756 1.00 41.35 194 LEU A C 1
ATOM 1169 O O . LEU A 1 166 ? -3.686 -15.837 -9.192 1.00 40.84 194 LEU A O 1
ATOM 1174 N N . GLN A 1 167 ? -3.309 -17.751 -10.317 1.00 35.46 195 GLN A N 1
ATOM 1175 C CA . GLN A 1 167 ? -4.697 -18.195 -10.267 1.00 37.66 195 GLN A CA 1
ATOM 1176 C C . GLN A 1 167 ? -5.119 -18.471 -8.825 1.00 43.21 195 GLN A C 1
ATOM 1177 O O . GLN A 1 167 ? -6.186 -18.042 -8.386 1.00 36.56 195 GLN A O 1
ATOM 1183 N N . MET A 1 168 ? -4.272 -19.186 -8.091 1.00 40.46 196 MET A N 1
ATOM 1184 C CA . MET A 1 168 ? -4.541 -19.484 -6.688 1.00 38.19 196 MET A CA 1
ATOM 1185 C C . MET A 1 168 ? -4.569 -18.213 -5.846 1.00 37.15 196 MET A C 1
ATOM 1186 O O . MET A 1 168 ? -5.330 -18.112 -4.881 1.00 39.15 196 MET A O 1
ATOM 1191 N N . TYR A 1 169 ? -3.732 -17.249 -6.217 1.00 32.56 197 TYR A N 1
ATOM 1192 C CA . TYR A 1 169 ? -3.769 -15.925 -5.609 1.00 31.46 197 TYR A CA 1
ATOM 1193 C C . TYR A 1 169 ? -5.128 -15.266 -5.845 1.00 36.23 197 TYR A C 1
ATOM 1194 O O . TYR A 1 169 ? -5.685 -14.641 -4.942 1.00 39.26 197 TYR A O 1
ATOM 1203 N N . ASP A 1 170 ? -5.663 -15.421 -7.054 1.00 35.19 198 ASP A N 1
ATOM 1204 C CA . ASP A 1 170 ? -6.962 -14.844 -7.400 1.00 37.28 198 ASP A CA 1
ATOM 1205 C C . ASP A 1 170 ? -8.097 -15.504 -6.625 1.00 39.67 198 ASP A C 1
ATOM 1206 O O . ASP A 1 170 ? -9.071 -14.847 -6.260 1.00 40.56 198 ASP A O 1
ATOM 1211 N N . ASP A 1 171 ? -7.969 -16.806 -6.386 1.00 42.05 199 ASP A N 1
ATOM 1212 C CA . ASP A 1 171 ? -9.037 -17.582 -5.764 1.00 41.04 199 ASP A CA 1
ATOM 1213 C C . ASP A 1 171 ? -8.782 -17.848 -4.284 1.00 42.61 199 ASP A C 1
ATOM 1214 O O . ASP A 1 171 ? -9.390 -18.743 -3.695 1.00 42.79 199 ASP A O 1
ATOM 1219 N N . ALA A 1 172 ? -7.885 -17.069 -3.688 1.00 39.14 200 ALA A N 1
ATOM 1220 C CA . ALA A 1 172 ? -7.510 -17.253 -2.289 1.00 35.40 200 ALA A CA 1
ATOM 1221 C C . ALA A 1 172 ? -8.684 -17.029 -1.339 1.00 40.96 200 ALA A C 1
ATOM 1222 O O . ALA A 1 172 ? -9.572 -16.218 -1.612 1.00 37.89 200 ALA A O 1
ATOM 1224 N N . ILE A 1 173 ? -8.679 -17.750 -0.222 1.00 47.34 201 ILE A N 1
ATOM 1225 C CA . ILE A 1 173 ? -9.749 -17.647 0.764 1.00 44.05 201 ILE A CA 1
ATOM 1226 C C . ILE A 1 173 ? -9.330 -16.785 1.945 1.00 39.79 201 ILE A C 1
ATOM 1227 O O . ILE A 1 173 ? -8.268 -16.997 2.535 1.00 36.01 201 ILE A O 1
ATOM 1232 N N . GLN A 1 174 ? -10.166 -15.814 2.294 1.00 31.49 202 GLN A N 1
ATOM 1233 C CA . GLN A 1 174 ? -9.889 -14.974 3.449 1.00 40.60 202 GLN A CA 1
ATOM 1234 C C . GLN A 1 174 ? -10.434 -15.607 4.722 1.00 42.46 202 GLN A C 1
ATOM 1235 O O . GLN A 1 174 ? -11.571 -16.079 4.760 1.00 40.14 202 GLN A O 1
ATOM 1241 N N . LEU A 1 175 ? -9.610 -15.613 5.763 1.00 43.96 203 LEU A N 1
ATOM 1242 C CA . LEU A 1 175 ? -9.982 -16.220 7.032 1.00 47.14 203 LEU A CA 1
ATOM 1243 C C . LEU A 1 175 ? -10.281 -15.150 8.069 1.00 47.35 203 LEU A C 1
ATOM 1244 O O . LEU A 1 175 ? -9.582 -14.140 8.152 1.00 41.58 203 LEU A O 1
ATOM 1249 N N . GLU A 1 176 ? -11.325 -15.376 8.856 1.00 44.32 204 GLU A N 1
ATOM 1250 C CA . GLU A 1 176 ? -11.675 -14.466 9.934 1.00 51.45 204 GLU A CA 1
ATOM 1251 C C . GLU A 1 176 ? -11.627 -15.196 11.273 1.00 51.10 204 GLU A C 1
ATOM 1252 O O . GLU A 1 176 ? -12.172 -16.290 11.411 1.00 54.38 204 GLU A O 1
ATOM 1258 N N . GLY A 1 177 ? -10.963 -14.591 12.253 1.00 45.11 205 GLY A N 1
ATOM 1259 C CA . GLY A 1 177 ? -10.824 -15.196 13.566 1.00 48.31 205 GLY A CA 1
ATOM 1260 C C . GLY A 1 177 ? -9.771 -16.288 13.600 1.00 48.82 205 GLY A C 1
ATOM 1261 O O . GLY A 1 177 ? -9.721 -17.089 14.534 1.00 43.58 205 GLY A O 1
ATOM 1262 N N . ALA A 1 178 ? -8.923 -16.323 12.577 1.00 43.29 206 ALA A N 1
ATOM 1263 C CA . ALA A 1 178 ? -7.875 -17.333 12.494 1.00 36.45 206 ALA A CA 1
ATOM 1264 C C . ALA 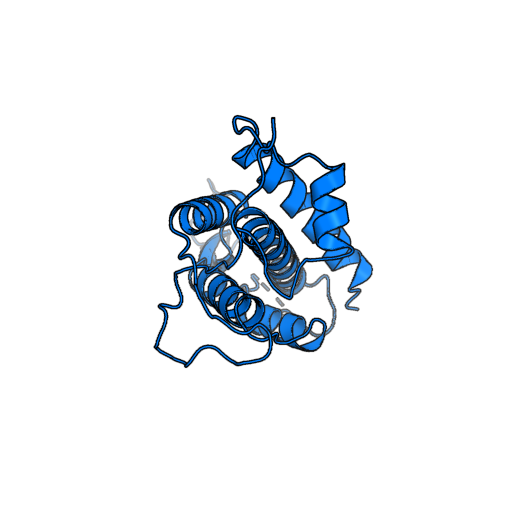A 1 178 ? -6.686 -16.978 13.378 1.00 44.24 206 ALA A C 1
ATOM 1265 O O . ALA A 1 178 ? -6.404 -15.804 13.618 1.00 46.77 206 ALA A O 1
ATOM 1267 N N . SER A 1 179 ? -5.994 -18.005 13.861 1.00 40.83 207 SER A N 1
ATOM 1268 C CA . SER A 1 179 ? -4.790 -17.819 14.660 1.00 40.27 207 SER A CA 1
ATOM 1269 C C . SER A 1 179 ? -3.543 -18.179 13.861 1.00 42.89 207 SER A C 1
ATOM 1270 O O . SER A 1 179 ? -3.551 -19.121 13.069 1.00 58.54 207 SER A O 1
ATOM 1273 N N . SER A 1 180 ? -2.469 -17.429 14.081 1.00 38.98 208 SER A N 1
ATOM 1274 C CA . SER A 1 180 ? -1.214 -17.667 13.382 1.00 52.95 208 SER A CA 1
ATOM 1275 C C . SER A 1 180 ? -0.379 -18.732 14.092 1.00 50.02 208 SER A C 1
ATOM 1276 O O . SER A 1 180 ? 0.672 -19.143 13.596 1.00 52.52 208 SER A O 1
ATOM 1279 N N . ASN A 1 181 ? -0.847 -19.172 15.256 1.00 46.80 209 ASN A N 1
ATOM 1280 C CA . ASN A 1 181 ? -0.102 -20.133 16.056 1.00 55.37 209 ASN A CA 1
ATOM 1281 C C . ASN A 1 181 ? -0.756 -21.511 16.068 1.00 56.91 209 ASN A C 1
ATOM 1282 O O . ASN A 1 181 ? -0.172 -22.482 16.551 1.00 59.99 209 ASN A O 1
ATOM 1287 N N . LEU A 1 182 ? -1.972 -21.592 15.538 1.00 44.91 210 LEU A N 1
ATOM 1288 C CA . LEU A 1 182 ? -2.695 -22.860 15.501 1.00 46.28 210 LEU A CA 1
ATOM 1289 C C . LEU A 1 182 ? -2.659 -23.479 14.108 1.00 46.12 210 LEU A C 1
ATOM 1290 O O . LEU A 1 182 ? -2.788 -22.780 13.104 1.00 39.42 210 LEU A O 1
ATOM 1295 N N . LYS A 1 183 ? -2.472 -24.792 14.050 1.00 46.91 211 LYS A N 1
ATOM 1296 C CA . LYS A 1 183 ? -2.510 -25.498 12.779 1.00 52.70 211 LYS A CA 1
ATOM 1297 C C . LYS A 1 183 ? -3.943 -25.552 12.271 1.00 47.85 211 LYS A C 1
ATOM 1298 O O . LYS A 1 183 ? -4.850 -25.947 13.002 1.00 52.71 211 LYS A O 1
ATOM 1304 N N . ILE A 1 184 ? -4.150 -25.135 11.028 1.00 43.04 212 ILE A N 1
ATOM 1305 C CA . ILE A 1 184 ? -5.451 -25.288 10.396 1.00 48.22 212 ILE A CA 1
ATOM 1306 C C . ILE A 1 184 ? -5.693 -26.776 10.203 1.00 58.37 212 ILE A C 1
ATOM 1307 O O . ILE A 1 184 ? -4.828 -27.483 9.684 1.00 63.72 212 ILE A O 1
ATOM 1312 N N . MET A 1 185 ? -6.858 -27.247 10.642 1.00 60.99 213 MET A N 1
ATOM 1313 C CA . MET A 1 185 ? -7.174 -28.675 10.643 1.00 64.01 213 MET A CA 1
ATOM 1314 C C . MET A 1 185 ? -6.923 -29.335 9.289 1.00 69.33 213 MET A C 1
ATOM 1315 O O . MET A 1 185 ? -7.281 -28.790 8.244 1.00 63.71 213 MET A O 1
ATOM 1320 N N . TRP A 1 186 ? -6.282 -30.499 9.317 1.00 75.67 214 TRP A N 1
ATOM 1321 C CA . TRP A 1 186 ? -6.025 -31.258 8.102 1.00 82.93 214 TRP A CA 1
ATOM 1322 C C . TRP A 1 186 ? -7.344 -31.684 7.468 1.00 82.97 214 TRP A C 1
ATOM 1323 O O . TRP A 1 186 ? -8.293 -32.033 8.172 1.00 83.73 214 TRP A O 1
ATOM 1325 N 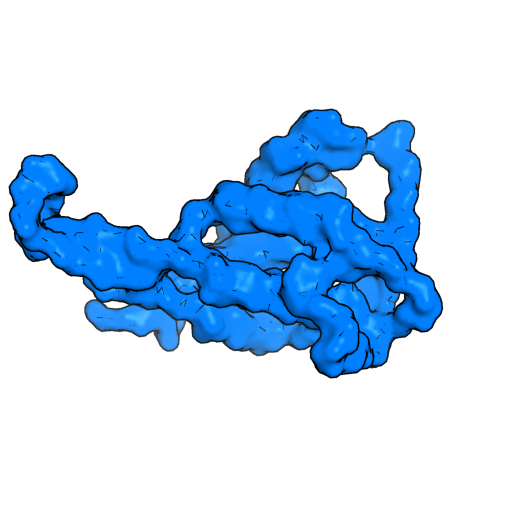N . GLN A 1 187 ? -7.395 -31.636 6.139 1.00 73.81 215 GLN A N 1
ATOM 1326 C CA . GLN A 1 187 ? -8.599 -31.975 5.379 1.00 76.10 215 GLN A CA 1
ATOM 1327 C C . GLN A 1 187 ? -9.796 -31.081 5.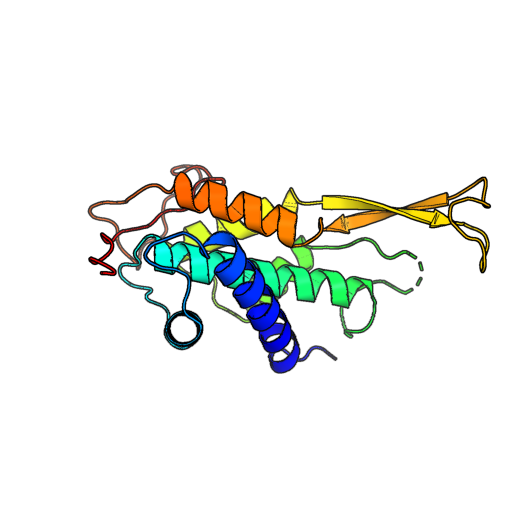702 1.00 71.48 215 GLN A C 1
ATOM 1328 O O . GLN A 1 187 ? -10.944 -31.472 5.492 1.00 78.11 215 GLN A O 1
ATOM 1334 N N . ASN A 1 188 ? -9.526 -29.884 6.211 1.00 54.62 216 ASN A N 1
ATOM 1335 C CA . ASN A 1 188 ? -10.580 -28.900 6.432 1.00 53.89 216 ASN A CA 1
ATOM 1336 C C . ASN A 1 188 ? -10.639 -27.914 5.272 1.00 55.57 216 ASN A C 1
ATOM 1337 O O . ASN A 1 188 ? -11.649 -27.817 4.578 1.00 60.47 216 ASN A O 1
ATOM 1342 N N . ILE A 1 189 ? -9.547 -27.186 5.064 1.00 50.61 217 ILE A N 1
ATOM 1343 C CA . ILE A 1 189 ? -9.421 -26.306 3.908 1.00 53.24 217 ILE A CA 1
ATOM 1344 C C . ILE A 1 189 ? -8.696 -27.054 2.796 1.00 48.16 217 ILE A C 1
ATOM 1345 O O . ILE A 1 189 ? -7.652 -27.660 3.039 1.00 47.26 217 ILE A O 1
ATOM 1350 N N . PRO A 1 190 ? -9.261 -27.033 1.577 1.00 54.49 218 PRO A N 1
ATOM 1351 C CA . PRO A 1 190 ? -8.670 -27.723 0.423 1.00 55.05 218 PRO A CA 1
ATOM 1352 C C . PRO A 1 190 ? -7.211 -27.338 0.191 1.00 50.96 218 PRO A C 1
ATOM 1353 O O . PRO A 1 190 ? -6.832 -26.182 0.385 1.00 41.20 218 PRO A O 1
ATOM 1357 N N . LEU A 1 191 ? -6.407 -28.312 -0.221 1.00 47.15 219 LEU A N 1
ATOM 1358 C CA . LEU A 1 191 ? -4.971 -28.115 -0.377 1.00 45.35 219 LEU A CA 1
ATOM 1359 C C . LEU A 1 191 ? -4.615 -27.365 -1.661 1.00 43.64 219 LEU A C 1
ATOM 1360 O O . LEU A 1 191 ? -3.447 -27.073 -1.913 1.00 49.23 219 LEU A O 1
ATOM 1365 N N . ASP A 1 192 ? -5.621 -27.058 -2.473 1.00 39.84 220 ASP A N 1
ATOM 1366 C CA . ASP A 1 192 ? -5.396 -26.298 -3.698 1.00 44.37 220 ASP A CA 1
ATOM 1367 C C . ASP A 1 192 ? -5.880 -24.860 -3.541 1.00 46.18 220 ASP A C 1
ATOM 1368 O O . ASP A 1 192 ? -6.014 -24.127 -4.522 1.00 51.06 220 ASP A O 1
ATOM 1373 N N . SER A 1 193 ? -6.142 -24.465 -2.298 1.00 40.37 221 SER A N 1
ATOM 1374 C CA . SER A 1 193 ? -6.562 -23.100 -1.997 1.00 37.59 221 SER A CA 1
ATOM 1375 C C . SER A 1 193 ? -5.585 -22.415 -1.049 1.00 42.43 221 SER A C 1
ATOM 1376 O O . SER A 1 193 ? -5.316 -22.911 0.045 1.00 40.32 221 SER A O 1
ATOM 1379 N N . LEU A 1 194 ? -5.052 -21.276 -1.476 1.00 33.33 222 LEU A N 1
ATOM 1380 C CA . LEU A 1 194 ? -4.242 -20.440 -0.602 1.00 37.91 222 LEU A CA 1
ATOM 1381 C C . LEU A 1 194 ? -5.163 -19.678 0.339 1.00 43.09 222 LEU A C 1
ATOM 1382 O O . LEU A 1 194 ? -6.314 -19.397 -0.001 1.00 36.85 222 LEU A O 1
ATOM 1387 N N . VAL A 1 195 ? -4.662 -19.345 1.523 1.00 34.94 223 VAL A N 1
ATOM 1388 C CA . VAL A 1 195 ? -5.452 -18.585 2.481 1.00 36.62 223 VAL A CA 1
ATOM 1389 C C . VAL A 1 195 ? -4.716 -17.335 2.943 1.00 31.16 223 VAL A C 1
ATOM 1390 O O . VAL A 1 195 ? -3.488 -17.312 3.003 1.00 35.49 223 VAL A O 1
ATOM 1394 N N . PHE A 1 196 ? -5.478 -16.291 3.250 1.00 29.98 224 PHE A N 1
ATOM 1395 C CA . PHE A 1 196 ? -4.927 -15.084 3.852 1.00 32.25 224 PHE A CA 1
ATOM 1396 C C . PHE A 1 196 ? -5.879 -14.593 4.932 1.00 36.17 224 PHE A C 1
ATOM 1397 O O . PHE A 1 196 ? -6.998 -15.095 5.052 1.00 36.01 224 PHE A O 1
ATOM 1405 N N . MET A 1 197 ? -5.436 -13.615 5.715 1.00 36.32 225 MET A N 1
ATOM 1406 C CA . MET A 1 197 ? -6.202 -13.176 6.877 1.00 44.41 225 MET A CA 1
ATOM 1407 C C . MET A 1 197 ? -6.543 -11.689 6.839 1.00 51.27 225 MET A C 1
ATOM 1408 O O . MET A 1 197 ? -7.658 -11.292 7.176 1.00 63.79 225 MET A O 1
ATOM 1413 N N . GLN A 1 198 ? -5.586 -10.871 6.418 1.00 42.85 226 GLN A N 1
ATOM 1414 C CA . GLN A 1 198 ? -5.748 -9.424 6.476 1.00 39.07 226 GLN A CA 1
ATOM 1415 C C . GLN A 1 198 ? -6.184 -8.831 5.142 1.00 47.18 226 GLN A C 1
ATOM 1416 O O . GLN A 1 198 ? -5.838 -9.344 4.078 1.00 43.55 226 GLN A O 1
ATOM 1422 N N . ASP A 1 199 ? -6.947 -7.745 5.207 1.00 53.14 227 ASP A N 1
ATOM 1423 C CA . ASP A 1 199 ? -7.275 -6.978 4.016 1.00 57.86 227 ASP A CA 1
ATOM 1424 C C . ASP A 1 199 ? -6.024 -6.301 3.474 1.00 53.19 227 ASP A C 1
ATOM 1425 O O . ASP A 1 199 ? -5.064 -6.060 4.209 1.00 48.84 227 ASP A O 1
ATOM 1430 N N . SER A 1 200 ? -6.037 -5.999 2.182 1.00 53.72 228 SER A N 1
ATOM 1431 C CA . SER A 1 200 ? -4.932 -5.290 1.561 1.00 55.04 228 SER A CA 1
ATOM 1432 C C . SER A 1 200 ? -5.161 -3.788 1.660 1.00 62.80 228 SER A C 1
ATOM 1433 O O . SER A 1 200 ? -6.299 -3.325 1.590 1.00 74.74 228 SER A O 1
ATOM 1436 N N . PRO A 1 201 ? -4.076 -3.022 1.838 1.00 58.83 229 PRO A N 1
ATOM 1437 C CA . PRO A 1 201 ? -4.167 -1.561 1.882 1.00 63.07 229 PRO A CA 1
ATOM 1438 C C . PRO A 1 201 ? -4.413 -0.987 0.491 1.00 69.64 229 PRO A C 1
ATOM 1439 O O . PRO A 1 201 ? -4.363 -1.728 -0.491 1.00 67.33 229 PRO A O 1
ATOM 1443 N N . ASN A 1 202 ? -4.682 0.313 0.413 1.00 74.60 230 ASN A N 1
ATOM 1444 C CA . ASN A 1 202 ? -4.850 0.982 -0.872 1.00 75.83 230 ASN A CA 1
ATOM 1445 C C . ASN A 1 202 ? -3.490 1.275 -1.497 1.00 82.46 230 ASN A C 1
ATOM 1446 O O . ASN A 1 202 ? -2.787 2.191 -1.072 1.00 97.38 230 ASN A O 1
ATOM 1448 N N . TYR A 1 203 ? -3.128 0.498 -2.515 1.00 76.46 231 TYR A N 1
ATOM 1449 C CA . TYR A 1 203 ? -1.820 0.622 -3.157 1.00 83.54 231 TYR A CA 1
ATOM 1450 C C . TYR A 1 203 ? -1.698 1.840 -4.082 1.00 91.23 231 TYR A C 1
ATOM 1451 O O . TYR A 1 203 ? -0.793 1.903 -4.915 1.00 92.76 231 TYR A O 1
ATOM 1460 N N . CYS A 1 204 ? -2.606 2.801 -3.935 1.00 86.85 232 CYS A N 1
ATOM 1461 C CA . CYS A 1 204 ? -2.557 4.024 -4.730 1.00 84.96 232 CYS A CA 1
ATOM 1462 C C . CYS A 1 204 ? -2.604 5.264 -3.843 1.00 88.25 232 CYS A C 1
ATOM 1463 O O . CYS A 1 204 ? -1.577 5.890 -3.582 1.00 90.78 232 CYS A O 1
#

Radius of gyration: 18.17 Å; Cα contacts (8 Å, |Δi|>4): 282; chains: 1; bounding box: 39×48×52 Å